Protein AF-A0A2R9SU31-F1 (afdb_monomer)

Secondary structure (DSSP, 8-state):
--HHHHHHHHHHHHHHHT------EEEEEE-SSHHHHHHHHHHHHTT-TTTEEEEEESSHHHHHHHHHHH--SEEEEES--SSS-HHHHHHHHHHH-TTPEEEEEESS--HHHHHHHHHTT--EEEESSPPHHHHHHHHHHHHHHHHHHHHHHTT-S-HHHHHHHHHHHHHHHHHT-HHHHHHHHHHHHHHHHHTT--HHHHHHHHHHHHHHHHHHHHTTSS---GGGSSPPPPPTTS---HHHHHHHHHHHHHHHHHHHHHHS---HHHHHHHHHHTTTTS---HHHHHHHTT--HHHHHHHHHHHHSS-HHHHHHHHHHHHHHHHTT----

Solvent-accessible surface area (backbone atoms only — not comparable to full-atom values): 18662 Å² total; per-residue (Å²): 134,54,74,68,56,54,52,51,50,49,52,50,47,51,60,52,61,71,57,53,84,68,71,64,47,36,31,37,30,30,28,62,51,66,68,59,31,52,51,49,34,51,47,55,22,66,60,42,68,84,32,38,46,57,47,77,27,55,24,34,60,55,39,56,57,46,44,76,76,70,59,43,49,33,36,43,28,36,42,89,34,67,102,31,26,31,60,61,39,39,42,54,36,50,76,74,36,84,80,48,45,36,30,40,36,32,81,63,95,50,64,68,58,55,54,52,40,49,76,34,62,38,76,45,81,46,59,54,84,76,46,68,67,58,50,36,52,50,52,53,51,53,52,49,52,50,49,53,49,51,57,55,54,68,68,65,66,58,61,70,57,54,52,51,50,46,54,53,42,46,50,22,48,72,69,65,37,62,68,57,35,52,53,48,54,49,50,54,50,52,54,44,60,75,66,62,57,51,73,68,58,47,44,55,51,52,52,50,52,49,55,49,41,53,51,53,56,36,71,47,68,80,50,88,59,78,91,57,86,60,66,72,81,74,67,91,86,62,85,82,52,68,66,56,43,50,52,51,40,53,53,51,50,43,51,52,53,52,54,52,42,76,76,59,63,72,55,71,58,59,48,45,50,55,50,48,68,76,40,57,92,51,93,77,53,66,54,58,55,14,54,76,70,50,38,57,42,72,56,44,49,52,52,37,24,74,76,64,79,40,48,65,70,56,54,52,52,53,53,46,54,52,54,57,58,56,59,69,72,62,78,87,134

pLDDT: mean 76.93, std 16.97, range [33.91, 97.69]

Radius of gyration: 31.91 Å; Cα contacts (8 Å, |Δi|>4): 330; chains: 1; bounding box: 74×33×102 Å

Nearest PDB structures (foldseek):
  6swl-assembly2_B  TM=9.255E-01  e=9.075E-10  Geobacillus stearothermophilus
  6ifh-assembly1_A  TM=9.469E-01  e=2.975E-09  Paenisporosarcina sp. TG-14
  2pl1-assembly1_A  TM=9.412E-01  e=3.731E-08  Escherichia coli
  4dad-assembly1_A-2  TM=8.206E-01  e=1.036E-05  Burkholderia pseudomallei
  8tef-assembly2_C  TM=5.452E-01  e=2.393E-07  Flavobacterium johnsoniae UW101

Structure (mmCIF, N/CA/C/O backbone):
data_AF-A0A2R9SU31-F1
#
_entry.id   AF-A0A2R9SU31-F1
#
loop_
_atom_site.group_PDB
_atom_site.id
_atom_site.type_symbol
_atom_site.label_atom_id
_atom_site.label_alt_id
_atom_site.label_comp_id
_atom_site.label_asym_id
_atom_site.label_entity_id
_atom_site.label_seq_id
_atom_site.pdbx_PDB_ins_code
_atom_site.Cartn_x
_atom_site.Cartn_y
_atom_site.Cartn_z
_atom_site.occupancy
_atom_site.B_iso_or_equiv
_atom_site.auth_seq_id
_atom_site.auth_comp_id
_atom_site.auth_asym_id
_atom_site.auth_atom_id
_atom_site.pdbx_PDB_model_num
ATOM 1 N N . MET A 1 1 ? 23.692 12.202 32.295 1.00 50.94 1 MET A N 1
ATOM 2 C CA . MET A 1 1 ? 23.943 12.485 30.867 1.00 50.94 1 MET A CA 1
ATOM 3 C C . MET A 1 1 ? 23.651 13.948 30.641 1.00 50.94 1 MET A C 1
ATOM 5 O O . MET A 1 1 ? 22.642 14.426 31.148 1.00 50.94 1 MET A O 1
ATOM 9 N N . ASN A 1 2 ? 24.571 14.670 30.012 1.00 58.59 2 ASN A N 1
ATOM 10 C CA . ASN A 1 2 ? 24.450 16.119 29.863 1.00 58.59 2 ASN A CA 1
ATOM 11 C C . ASN A 1 2 ? 23.516 16.439 28.681 1.00 58.59 2 ASN A C 1
ATOM 13 O O . ASN A 1 2 ? 23.522 15.704 27.697 1.00 58.59 2 ASN A O 1
ATOM 17 N N . GLN A 1 3 ? 22.750 17.535 28.734 1.00 45.03 3 GLN A N 1
ATOM 18 C CA . GLN A 1 3 ? 21.796 17.926 27.672 1.00 45.03 3 GLN A CA 1
ATOM 19 C C . GLN A 1 3 ? 22.425 17.933 26.263 1.00 45.03 3 GLN A C 1
ATOM 21 O O . GLN A 1 3 ? 21.765 17.621 25.278 1.00 45.03 3 GLN A O 1
ATOM 26 N N . ALA A 1 4 ? 23.723 18.233 26.157 1.00 49.22 4 ALA A N 1
ATOM 27 C CA . ALA A 1 4 ? 24.466 18.187 24.899 1.00 49.22 4 ALA A CA 1
ATOM 28 C C . ALA A 1 4 ? 24.652 16.761 24.333 1.00 49.22 4 ALA A C 1
ATOM 30 O O . ALA A 1 4 ? 24.608 16.578 23.118 1.00 49.22 4 ALA A O 1
ATOM 31 N N . GLU A 1 5 ? 24.822 15.746 25.186 1.00 48.06 5 GLU A N 1
ATOM 32 C CA . GLU A 1 5 ? 24.911 14.336 24.770 1.00 48.06 5 GLU A CA 1
ATOM 33 C C . GLU A 1 5 ? 23.545 13.807 24.330 1.00 48.06 5 GLU A C 1
ATOM 35 O O . GLU A 1 5 ? 23.460 13.066 23.356 1.00 48.06 5 GLU A O 1
ATOM 40 N N . GLU A 1 6 ? 22.474 14.248 24.994 1.00 49.03 6 GLU A N 1
ATOM 41 C CA . GLU A 1 6 ? 21.094 13.925 24.630 1.00 49.03 6 GLU A CA 1
ATOM 42 C C . GLU A 1 6 ? 20.713 14.541 23.275 1.00 49.03 6 GLU A C 1
ATOM 44 O O . GLU A 1 6 ? 20.150 13.859 22.422 1.00 49.03 6 GLU A O 1
ATOM 49 N N . TYR A 1 7 ? 21.112 15.790 23.008 1.00 49.34 7 TYR A N 1
ATOM 50 C CA . TYR A 1 7 ? 20.929 16.425 21.698 1.00 49.34 7 TYR A CA 1
ATOM 51 C C . TYR A 1 7 ? 21.754 15.759 20.592 1.00 49.34 7 TYR A C 1
ATOM 53 O O . TYR A 1 7 ? 21.254 15.587 19.480 1.00 49.34 7 TYR A O 1
ATOM 61 N N . LEU A 1 8 ? 22.994 15.348 20.877 1.00 44.50 8 LEU A N 1
ATOM 62 C CA . LEU A 1 8 ? 23.837 14.652 19.904 1.00 44.50 8 LEU A CA 1
ATOM 63 C C . LEU A 1 8 ? 23.314 13.236 19.624 1.00 44.50 8 LEU A C 1
ATOM 65 O O . LEU A 1 8 ? 23.294 12.811 18.470 1.00 44.50 8 LEU A O 1
ATOM 69 N N . ALA A 1 9 ? 22.826 12.533 20.650 1.00 43.41 9 ALA A N 1
ATOM 70 C CA . ALA A 1 9 ? 22.151 11.248 20.514 1.00 43.41 9 ALA A CA 1
ATOM 71 C C . ALA A 1 9 ? 20.856 11.395 19.711 1.00 43.41 9 ALA A C 1
ATOM 73 O O . ALA A 1 9 ? 20.648 10.629 18.779 1.00 43.41 9 ALA A O 1
ATOM 74 N N . LYS A 1 10 ? 20.048 12.429 19.972 1.00 41.34 10 LYS A N 1
ATOM 75 C CA . LYS A 1 10 ? 18.807 12.721 19.240 1.00 41.34 10 LYS A CA 1
ATOM 76 C C . LYS A 1 10 ? 19.068 13.124 17.787 1.00 41.34 10 LYS A C 1
ATOM 78 O O . LYS A 1 10 ? 18.355 12.668 16.906 1.00 41.34 10 LYS A O 1
ATOM 83 N N . ALA A 1 11 ? 20.122 13.888 17.499 1.00 41.22 11 ALA A N 1
ATOM 84 C CA . ALA A 1 11 ? 20.534 14.224 16.132 1.00 41.22 11 ALA A CA 1
ATOM 85 C C . ALA A 1 11 ? 21.100 13.012 15.368 1.00 41.22 11 ALA A C 1
ATOM 87 O O . ALA A 1 11 ? 20.882 12.871 14.164 1.00 41.22 11 ALA A O 1
ATOM 88 N N . LYS A 1 12 ? 21.800 12.107 16.063 1.00 39.19 12 LYS A N 1
ATOM 89 C CA . LYS A 1 12 ? 22.305 10.844 15.504 1.00 39.19 12 LYS A CA 1
ATOM 90 C C . LYS A 1 12 ? 21.180 9.825 15.304 1.00 39.19 12 LYS A C 1
ATOM 92 O O . LYS A 1 12 ? 21.184 9.123 14.304 1.00 39.19 12 LYS A O 1
ATOM 97 N N . LEU A 1 13 ? 20.187 9.808 16.193 1.00 39.28 13 LEU A N 1
ATOM 98 C CA . LEU A 1 13 ? 18.956 9.031 16.066 1.00 39.28 13 LEU A CA 1
ATOM 99 C C . LEU A 1 13 ? 18.105 9.568 14.911 1.00 39.28 13 LEU A C 1
ATOM 101 O O . LEU A 1 13 ? 17.675 8.790 14.082 1.00 39.28 13 LEU A O 1
ATOM 105 N N . LEU A 1 14 ? 17.952 10.889 14.769 1.00 38.44 14 LEU A N 1
ATOM 106 C CA . LEU A 1 14 ? 17.269 11.516 13.630 1.00 38.44 14 LEU A CA 1
ATOM 107 C C . LEU A 1 14 ? 18.005 11.287 12.299 1.00 38.44 14 LEU A C 1
ATOM 109 O O . LEU A 1 14 ? 17.352 11.142 11.271 1.00 38.44 14 LEU A O 1
ATOM 113 N N . SER A 1 15 ? 19.343 11.200 12.295 1.00 33.91 15 SER A N 1
ATOM 114 C CA . SER A 1 15 ? 20.116 10.842 11.091 1.00 33.91 15 SER A CA 1
ATOM 115 C C . SER A 1 15 ? 20.139 9.337 10.788 1.00 33.91 15 SER A C 1
ATOM 117 O O . SER A 1 15 ? 20.395 8.940 9.651 1.00 33.91 15 SER A O 1
ATOM 119 N N . LEU A 1 16 ? 19.856 8.495 11.787 1.00 36.16 16 LEU A N 1
ATOM 120 C CA . LEU A 1 16 ? 19.627 7.057 11.631 1.00 36.16 16 LEU A CA 1
ATOM 121 C C . LEU A 1 16 ? 18.178 6.757 11.217 1.00 36.16 16 LEU A C 1
ATOM 123 O O . LEU A 1 16 ? 17.969 5.878 10.396 1.00 36.16 16 LEU A O 1
ATOM 127 N N . LEU A 1 17 ? 17.200 7.528 11.698 1.00 38.09 17 LEU A N 1
ATOM 128 C CA . LEU A 1 17 ? 15.782 7.448 11.328 1.00 38.09 17 LEU A CA 1
ATOM 129 C C . LEU A 1 17 ? 15.499 8.081 9.955 1.00 38.09 17 LEU A C 1
ATOM 131 O O . LEU A 1 17 ? 14.564 7.673 9.276 1.00 38.09 17 LEU A O 1
ATOM 135 N N . SER A 1 18 ? 16.328 9.027 9.492 1.00 39.06 18 SER A N 1
ATOM 136 C CA . SER A 1 18 ? 16.301 9.494 8.096 1.00 39.06 18 SER A CA 1
ATOM 137 C C . SER A 1 18 ? 16.905 8.486 7.112 1.00 39.06 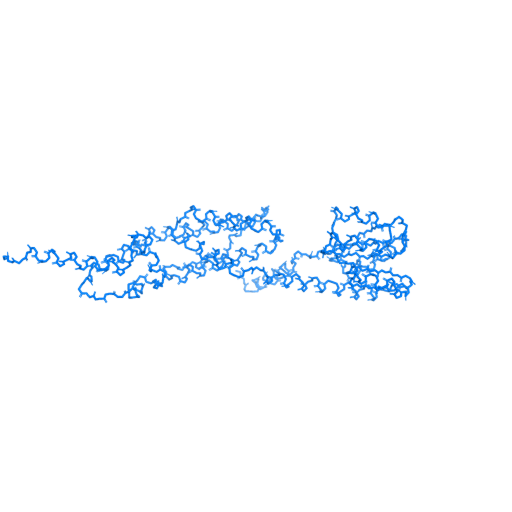18 SER A C 1
ATOM 139 O O . SER A 1 18 ? 16.699 8.606 5.904 1.00 39.06 18 SER A O 1
ATOM 141 N N . LYS A 1 19 ? 17.592 7.450 7.612 1.00 39.56 19 LYS A N 1
ATOM 142 C CA . LYS A 1 19 ? 17.832 6.209 6.871 1.00 39.56 19 LYS A CA 1
ATOM 143 C C . LYS A 1 19 ? 16.649 5.260 7.081 1.00 39.56 19 LYS A C 1
ATOM 145 O O . LYS A 1 19 ? 16.822 4.145 7.564 1.00 39.56 19 LYS A O 1
ATOM 150 N N . GLY A 1 20 ? 15.452 5.703 6.694 1.00 38.47 20 GLY A N 1
ATOM 151 C CA . GLY A 1 20 ? 14.392 4.763 6.336 1.00 38.47 20 GLY A CA 1
ATOM 152 C C . GLY A 1 20 ? 14.930 3.797 5.279 1.00 38.47 20 GLY A C 1
ATOM 153 O O . GLY A 1 20 ? 15.862 4.156 4.547 1.00 38.47 20 GLY A O 1
ATOM 154 N N . GLU A 1 21 ? 14.407 2.571 5.226 1.00 42.50 21 GLU A N 1
ATOM 155 C CA . GLU A 1 21 ? 14.709 1.640 4.136 1.00 42.50 21 GLU A CA 1
ATOM 156 C C . GLU A 1 21 ? 14.682 2.413 2.816 1.00 42.50 21 GLU A C 1
ATOM 158 O O . GLU A 1 21 ? 13.674 3.017 2.445 1.00 42.50 21 GLU A O 1
ATOM 163 N N . ARG A 1 22 ? 15.840 2.506 2.156 1.00 49.84 22 ARG A N 1
ATOM 164 C CA . ARG A 1 22 ? 15.925 3.201 0.877 1.00 49.84 22 ARG A CA 1
ATOM 165 C C . ARG A 1 22 ? 15.034 2.428 -0.077 1.00 49.84 22 ARG A C 1
ATOM 167 O O . ARG A 1 22 ? 15.369 1.293 -0.405 1.00 49.84 22 ARG A O 1
ATOM 174 N N . VAL A 1 23 ? 13.920 3.032 -0.493 1.00 58.53 23 VAL A N 1
ATOM 175 C CA . VAL A 1 23 ? 13.057 2.472 -1.536 1.00 58.53 23 VAL A CA 1
ATOM 176 C C . VAL A 1 23 ? 13.935 2.267 -2.762 1.00 58.53 23 VAL A C 1
ATOM 178 O O . VAL A 1 23 ? 14.382 3.231 -3.385 1.00 58.53 23 VAL A O 1
ATOM 181 N N . MET A 1 24 ? 14.270 1.009 -3.028 1.00 80.81 24 MET A N 1
ATOM 182 C CA . MET A 1 24 ? 15.102 0.625 -4.153 1.00 80.81 24 MET A CA 1
ATOM 183 C C . MET A 1 24 ? 14.175 0.331 -5.325 1.00 80.81 24 MET A C 1
ATOM 185 O O . MET A 1 24 ? 13.502 -0.693 -5.337 1.00 80.81 24 MET A O 1
ATOM 189 N N . TYR A 1 25 ? 14.143 1.235 -6.297 1.00 88.88 25 TYR A N 1
ATOM 190 C CA . TYR A 1 25 ? 13.433 1.046 -7.549 1.00 88.88 25 TYR A CA 1
ATOM 191 C C . TYR A 1 25 ? 14.175 0.038 -8.422 1.00 88.88 25 TYR A C 1
ATOM 193 O O . TYR A 1 25 ? 15.367 0.201 -8.704 1.00 88.88 25 TYR A O 1
ATOM 201 N N . ARG A 1 26 ? 13.451 -0.974 -8.891 1.00 92.31 26 ARG A N 1
ATOM 202 C CA . ARG A 1 26 ? 13.914 -1.937 -9.887 1.00 92.31 26 ARG A CA 1
ATOM 203 C C . ARG A 1 26 ? 13.463 -1.512 -11.268 1.00 92.31 26 ARG A C 1
ATOM 205 O O . ARG A 1 26 ? 12.272 -1.364 -11.538 1.00 92.31 26 ARG A O 1
ATOM 212 N N . ILE A 1 27 ? 14.428 -1.313 -12.150 1.00 96.06 27 ILE A N 1
ATOM 213 C CA . ILE A 1 27 ? 14.196 -0.903 -13.525 1.00 96.06 27 ILE A CA 1
ATOM 214 C C . ILE A 1 27 ? 14.653 -2.044 -14.420 1.00 96.06 27 ILE A C 1
ATOM 216 O O . ILE A 1 27 ? 15.760 -2.547 -14.252 1.00 96.06 27 ILE A O 1
ATOM 220 N N . LEU A 1 28 ? 13.836 -2.424 -15.396 1.00 97.56 28 LEU A N 1
ATOM 221 C CA . LEU A 1 28 ? 14.249 -3.350 -16.444 1.00 97.56 28 LEU A CA 1
ATOM 222 C C . LEU A 1 28 ? 14.468 -2.589 -17.751 1.00 97.56 28 LEU A C 1
ATOM 224 O O . LEU A 1 28 ? 13.565 -1.913 -18.246 1.00 97.56 28 LEU A O 1
ATOM 228 N N . VAL A 1 29 ? 15.670 -2.703 -18.309 1.00 97.69 29 VAL A N 1
ATOM 229 C CA . VAL A 1 29 ? 16.030 -2.118 -19.604 1.00 97.69 29 VAL A CA 1
ATOM 230 C C . VAL A 1 29 ? 16.008 -3.198 -20.679 1.00 97.69 29 VAL A C 1
ATOM 232 O O . VAL A 1 29 ? 16.763 -4.166 -20.596 1.00 97.69 29 VAL A O 1
ATOM 235 N N . VAL A 1 30 ? 15.168 -3.019 -21.693 1.00 97.50 30 VAL A N 1
ATOM 236 C CA . VAL A 1 30 ? 14.949 -3.979 -22.778 1.00 97.50 30 VAL A CA 1
ATOM 237 C C . VAL A 1 30 ? 15.356 -3.345 -24.103 1.00 97.50 30 VAL A C 1
ATOM 239 O O . VAL A 1 30 ? 14.722 -2.401 -24.565 1.00 97.50 30 VAL A O 1
ATOM 242 N N . ASP A 1 31 ? 16.442 -3.823 -24.694 1.00 95.69 31 ASP A N 1
ATOM 243 C CA . ASP A 1 31 ? 16.948 -3.338 -25.985 1.00 95.69 31 ASP A CA 1
ATOM 244 C C . ASP A 1 31 ? 17.816 -4.452 -26.587 1.00 95.69 31 ASP A C 1
ATOM 246 O O . ASP A 1 31 ? 18.580 -5.090 -25.862 1.00 95.69 31 ASP A O 1
ATOM 250 N N . ASP A 1 32 ? 17.694 -4.747 -27.876 1.00 95.69 32 ASP A N 1
ATOM 251 C CA . ASP A 1 32 ? 18.441 -5.836 -28.509 1.00 95.69 32 ASP A CA 1
ATOM 252 C C . ASP A 1 32 ? 19.896 -5.460 -28.811 1.00 95.69 32 ASP A C 1
ATOM 254 O O . ASP A 1 32 ? 20.752 -6.344 -28.906 1.00 95.69 32 ASP A O 1
ATOM 258 N N . GLU A 1 33 ? 20.223 -4.165 -28.843 1.00 94.62 33 GLU A N 1
ATOM 259 C CA . GLU A 1 33 ? 21.581 -3.668 -29.027 1.00 94.62 33 GLU A CA 1
ATOM 260 C C . GLU A 1 33 ? 22.343 -3.607 -27.684 1.00 94.62 33 GLU A C 1
ATOM 262 O O . GLU A 1 33 ? 22.078 -2.741 -26.839 1.00 94.62 33 GLU A O 1
ATOM 267 N N . PRO A 1 34 ? 23.382 -4.444 -27.462 1.00 94.12 34 PRO A N 1
ATOM 268 C CA . PRO A 1 34 ? 24.037 -4.555 -26.153 1.00 94.12 34 PRO A CA 1
ATOM 269 C C . PRO A 1 34 ? 24.651 -3.246 -25.643 1.00 94.12 34 PRO A C 1
ATOM 271 O O . PRO A 1 34 ? 24.624 -2.956 -24.444 1.00 94.12 34 PRO A O 1
ATOM 274 N N . MET A 1 35 ? 25.198 -2.435 -26.553 1.00 93.06 35 MET A N 1
ATOM 275 C CA . MET A 1 35 ? 25.817 -1.152 -26.213 1.00 93.06 35 MET A CA 1
ATOM 276 C C . MET A 1 35 ? 24.781 -0.118 -25.763 1.00 93.06 35 MET A C 1
ATOM 278 O O . MET A 1 35 ? 25.033 0.613 -24.802 1.00 93.06 35 MET A O 1
ATOM 282 N N . ILE A 1 36 ? 23.620 -0.067 -26.426 1.00 91.56 36 ILE A N 1
ATOM 283 C CA . ILE A 1 36 ? 22.527 0.843 -26.065 1.00 91.56 36 ILE A CA 1
ATOM 284 C C . ILE A 1 36 ? 21.915 0.394 -24.742 1.00 91.56 36 ILE A C 1
ATOM 286 O O . ILE A 1 36 ? 21.815 1.205 -23.821 1.00 91.56 36 ILE A O 1
ATOM 290 N N . ARG A 1 37 ? 21.616 -0.904 -24.609 1.00 95.12 37 ARG A N 1
ATOM 291 C CA . ARG A 1 37 ? 21.093 -1.521 -23.384 1.00 95.12 37 ARG A CA 1
ATOM 292 C C . ARG A 1 37 ? 21.952 -1.196 -22.162 1.00 95.12 37 ARG A C 1
ATOM 294 O O . ARG A 1 37 ? 21.455 -0.666 -21.169 1.00 95.12 37 ARG A O 1
ATOM 301 N N . MET A 1 38 ? 23.261 -1.444 -22.249 1.00 94.25 38 MET A N 1
ATOM 302 C CA . MET A 1 38 ? 24.200 -1.193 -21.150 1.00 94.25 38 MET A CA 1
ATOM 303 C C . MET A 1 38 ? 24.394 0.305 -20.877 1.00 94.25 38 MET A C 1
ATOM 305 O O . MET A 1 38 ? 24.462 0.733 -19.722 1.00 94.25 38 MET A O 1
ATOM 309 N N . GLY A 1 39 ? 24.474 1.121 -21.933 1.00 93.94 39 GLY A N 1
ATOM 310 C CA . GLY A 1 39 ? 24.599 2.572 -21.813 1.00 93.94 39 GLY A CA 1
ATOM 311 C C . GLY A 1 39 ? 23.394 3.191 -21.107 1.00 93.94 39 GLY A C 1
ATOM 312 O O . GLY A 1 39 ? 23.560 3.999 -20.193 1.00 93.94 39 GLY A O 1
ATOM 313 N N . LEU A 1 40 ? 22.189 2.766 -21.479 1.00 94.44 40 LEU A N 1
ATOM 314 C CA . LEU A 1 40 ? 20.943 3.228 -20.888 1.00 94.44 40 LEU A CA 1
ATOM 315 C C . LEU A 1 40 ? 20.785 2.758 -19.439 1.00 94.44 40 LEU A C 1
ATOM 317 O O . LEU A 1 40 ? 20.498 3.588 -18.580 1.00 94.44 40 LEU A O 1
ATOM 321 N N . ALA A 1 41 ? 21.055 1.483 -19.143 1.00 95.19 41 ALA A N 1
ATOM 322 C CA . ALA A 1 41 ? 21.056 0.976 -17.769 1.00 95.19 41 ALA A CA 1
ATOM 323 C C . ALA A 1 41 ? 22.005 1.788 -16.874 1.00 95.19 41 ALA A C 1
ATOM 325 O O . ALA A 1 41 ? 21.634 2.213 -15.781 1.00 95.19 41 ALA A O 1
ATOM 326 N N . LYS A 1 42 ? 23.203 2.114 -17.375 1.00 93.81 42 LYS A N 1
ATOM 327 C CA . LYS A 1 42 ? 24.154 2.975 -16.662 1.00 93.81 42 LYS A CA 1
ATOM 328 C C . LYS A 1 42 ? 23.618 4.391 -16.445 1.00 93.81 42 LYS A C 1
ATOM 330 O O . LYS A 1 42 ? 23.792 4.928 -15.354 1.00 93.81 42 LYS A O 1
ATOM 335 N N . LEU A 1 43 ? 22.994 5.007 -17.451 1.00 92.75 43 LEU A N 1
ATOM 336 C CA . LEU A 1 43 ? 22.408 6.349 -17.326 1.00 92.75 43 LEU A CA 1
ATOM 337 C C . LEU A 1 43 ? 21.248 6.379 -16.325 1.00 92.75 43 LEU A C 1
ATOM 339 O O . LEU A 1 43 ? 21.153 7.320 -15.543 1.00 92.75 43 LEU A O 1
ATOM 343 N N . ILE A 1 44 ? 20.402 5.349 -16.328 1.00 94.81 44 ILE A N 1
ATOM 344 C CA . ILE A 1 44 ? 19.279 5.206 -15.398 1.00 94.81 44 ILE A CA 1
ATOM 345 C C . ILE A 1 44 ? 19.796 5.058 -13.966 1.00 94.81 44 ILE A C 1
ATOM 347 O O . ILE A 1 44 ? 19.412 5.840 -13.100 1.00 94.81 44 ILE A O 1
ATOM 351 N N . THR A 1 45 ? 20.736 4.141 -13.722 1.00 92.00 45 THR A N 1
ATOM 352 C CA . THR A 1 45 ? 21.350 3.963 -12.395 1.00 92.00 45 THR A CA 1
ATOM 353 C C . THR A 1 45 ? 22.058 5.229 -11.914 1.00 92.00 45 THR A C 1
ATOM 355 O O . THR A 1 45 ? 22.048 5.533 -10.727 1.00 92.00 45 THR A O 1
ATOM 358 N N . GLN A 1 46 ? 22.641 6.021 -12.818 1.00 91.06 46 GLN A N 1
ATOM 359 C CA . GLN A 1 46 ? 23.272 7.300 -12.476 1.00 91.06 46 GLN A CA 1
ATOM 360 C C . GLN A 1 46 ? 22.294 8.410 -12.068 1.00 91.06 46 GLN A C 1
ATOM 362 O O . GLN A 1 46 ? 22.760 9.425 -11.541 1.00 91.06 46 GLN A O 1
ATOM 367 N N . ALA A 1 47 ? 20.986 8.253 -12.300 1.00 88.06 47 ALA A N 1
ATOM 368 C CA . ALA A 1 47 ? 19.989 9.220 -11.848 1.00 88.06 47 ALA A CA 1
ATOM 369 C C . ALA A 1 47 ? 19.918 9.270 -10.315 1.00 88.06 47 ALA A C 1
ATOM 371 O O . ALA A 1 47 ? 19.934 10.362 -9.750 1.00 88.06 47 ALA A O 1
ATOM 372 N N . ASP A 1 48 ? 19.940 8.105 -9.663 1.00 87.31 48 ASP A N 1
ATOM 373 C CA . ASP A 1 48 ? 20.109 7.959 -8.216 1.00 87.31 48 ASP A CA 1
ATOM 374 C C . ASP A 1 48 ? 20.708 6.575 -7.880 1.00 87.31 48 ASP A C 1
ATOM 376 O O . ASP A 1 48 ? 19.973 5.615 -7.631 1.00 87.31 48 ASP A O 1
ATOM 380 N N . PRO A 1 49 ? 22.048 6.445 -7.829 1.00 84.25 49 PRO A N 1
ATOM 381 C CA . PRO A 1 49 ? 22.713 5.158 -7.595 1.00 84.25 49 PRO A CA 1
ATOM 382 C C . PRO A 1 49 ? 22.386 4.518 -6.246 1.00 84.25 49 PRO A C 1
ATOM 384 O O . PRO A 1 49 ? 22.713 3.358 -6.013 1.00 84.25 49 PRO A O 1
ATOM 387 N N . SER A 1 50 ? 21.821 5.293 -5.319 1.00 79.75 50 SER A N 1
ATOM 388 C CA . SER A 1 50 ? 21.495 4.826 -3.980 1.00 79.75 50 SER A CA 1
ATOM 389 C C . SER A 1 50 ? 20.102 4.211 -3.881 1.00 79.75 50 SER A C 1
ATOM 391 O O . SER A 1 50 ? 19.828 3.512 -2.904 1.00 79.75 50 SER A O 1
ATOM 393 N N . MET A 1 51 ? 19.256 4.464 -4.883 1.00 82.81 51 MET A N 1
ATOM 394 C CA . MET A 1 51 ? 17.849 4.071 -4.920 1.00 82.81 51 MET A CA 1
ATOM 395 C C . MET A 1 51 ? 17.465 3.309 -6.191 1.00 82.81 51 MET A C 1
ATOM 397 O O . MET A 1 51 ? 16.338 2.851 -6.281 1.00 82.81 51 MET A O 1
ATOM 401 N N . ILE A 1 52 ? 18.350 3.171 -7.180 1.00 87.94 52 ILE A N 1
ATOM 402 C CA . ILE A 1 52 ? 18.026 2.563 -8.476 1.00 87.94 52 ILE A CA 1
ATOM 403 C C . ILE A 1 52 ? 18.887 1.326 -8.718 1.00 87.94 52 ILE A C 1
ATOM 405 O O . ILE A 1 52 ? 20.116 1.402 -8.714 1.00 87.94 52 ILE A O 1
ATOM 409 N N . GLN A 1 53 ? 18.228 0.207 -9.014 1.00 90.62 53 GLN A N 1
ATOM 410 C CA . GLN A 1 53 ? 18.840 -0.987 -9.585 1.00 90.62 53 GLN A CA 1
ATOM 411 C C . GLN A 1 53 ? 18.283 -1.204 -10.996 1.00 90.62 53 GLN A C 1
ATOM 413 O O . GLN A 1 53 ? 17.079 -1.381 -11.164 1.00 90.62 53 GLN A O 1
ATOM 418 N N . ALA A 1 54 ? 19.159 -1.203 -12.003 1.00 94.56 54 ALA A N 1
ATOM 419 C CA . ALA A 1 54 ? 18.789 -1.478 -13.388 1.00 94.56 54 ALA A CA 1
ATOM 420 C C . ALA A 1 54 ? 19.259 -2.876 -13.811 1.00 94.56 54 ALA A C 1
ATOM 422 O O . ALA A 1 54 ? 20.463 -3.118 -13.919 1.00 94.56 54 ALA A O 1
ATOM 423 N N . ASP A 1 55 ? 18.302 -3.757 -14.080 1.00 95.00 55 ASP A N 1
ATOM 424 C CA . ASP A 1 55 ? 18.513 -5.050 -14.724 1.00 95.00 55 ASP A CA 1
ATOM 425 C C . ASP A 1 55 ? 18.272 -4.913 -16.241 1.00 95.00 55 ASP A C 1
ATOM 427 O O . ASP A 1 55 ? 17.726 -3.912 -16.719 1.00 95.00 55 ASP A O 1
ATOM 431 N N . THR A 1 56 ? 18.690 -5.904 -17.029 1.00 96.75 56 THR A N 1
ATOM 432 C CA . THR A 1 56 ? 18.638 -5.828 -18.498 1.00 96.75 56 THR A CA 1
ATOM 433 C C . THR A 1 56 ? 18.057 -7.087 -19.131 1.00 96.75 56 THR A C 1
ATOM 435 O O . THR A 1 56 ? 18.301 -8.174 -18.621 1.00 96.75 56 THR A O 1
ATOM 438 N N . ALA A 1 57 ? 17.383 -6.941 -20.271 1.00 96.81 57 ALA A N 1
ATOM 439 C CA . ALA A 1 57 ? 16.936 -8.033 -21.139 1.00 96.81 57 ALA A CA 1
ATOM 440 C C . ALA A 1 57 ? 17.156 -7.671 -22.618 1.00 96.81 57 ALA A C 1
ATOM 442 O O . ALA A 1 57 ? 17.152 -6.496 -22.985 1.00 96.81 57 ALA A O 1
ATOM 443 N N . GLU A 1 58 ? 17.353 -8.662 -23.482 1.00 96.69 58 GLU A N 1
ATOM 444 C CA . GLU A 1 58 ? 17.690 -8.447 -24.895 1.00 96.69 58 GLU A CA 1
ATOM 445 C C . GLU A 1 58 ? 16.467 -8.391 -25.820 1.00 96.69 58 GLU A C 1
ATOM 447 O O . GLU A 1 58 ? 16.588 -8.042 -26.988 1.00 96.69 58 GLU A O 1
ATOM 452 N N . ASN A 1 59 ? 15.294 -8.815 -25.350 1.00 96.69 59 ASN A N 1
ATOM 453 C CA . ASN A 1 59 ? 14.055 -8.848 -26.132 1.00 96.69 59 ASN A CA 1
ATOM 454 C C . ASN A 1 59 ? 12.832 -8.981 -25.211 1.00 96.69 59 ASN A C 1
ATOM 456 O O . ASN A 1 59 ? 12.967 -9.280 -24.022 1.00 96.69 59 ASN A O 1
ATOM 460 N N . GLY A 1 60 ? 11.627 -8.822 -25.766 1.00 95.44 60 GLY A N 1
ATOM 461 C CA . GLY A 1 60 ? 10.395 -8.883 -24.977 1.00 95.44 60 GLY A CA 1
ATOM 462 C C . GLY A 1 60 ? 10.114 -10.237 -24.306 1.00 95.44 60 GLY A C 1
ATOM 463 O O . GLY A 1 60 ? 9.520 -10.259 -23.233 1.00 95.44 60 GLY A O 1
ATOM 464 N N . ILE A 1 61 ? 10.578 -11.363 -24.866 1.00 96.19 61 ILE A N 1
ATOM 465 C CA . ILE A 1 61 ? 10.365 -12.688 -24.252 1.00 96.19 61 ILE A CA 1
ATOM 466 C C . ILE A 1 61 ? 11.192 -12.814 -22.972 1.00 96.19 61 ILE A C 1
ATOM 468 O O . ILE A 1 61 ? 10.650 -13.125 -21.915 1.00 96.19 61 ILE A O 1
ATOM 472 N N . GLU A 1 62 ? 12.485 -12.508 -23.054 1.00 96.62 62 GLU A N 1
ATOM 473 C CA . GLU A 1 62 ? 13.379 -12.511 -21.890 1.00 96.62 62 GLU A CA 1
ATOM 474 C C . GLU A 1 62 ? 12.923 -11.497 -20.833 1.00 96.62 62 GLU A C 1
ATOM 476 O O . GLU A 1 62 ? 12.976 -11.769 -19.633 1.00 96.62 62 GLU A O 1
ATOM 481 N N . ALA A 1 63 ? 12.404 -10.344 -21.269 1.00 96.56 63 ALA A N 1
ATOM 482 C CA . ALA A 1 63 ? 11.821 -9.373 -20.358 1.00 96.56 63 ALA A CA 1
ATOM 483 C C . ALA A 1 63 ? 10.646 -9.977 -19.574 1.00 96.56 63 ALA A C 1
ATOM 485 O O . ALA A 1 63 ? 10.616 -9.869 -18.349 1.00 96.56 63 ALA A O 1
ATOM 486 N N . LEU A 1 64 ? 9.710 -10.661 -20.245 1.00 93.94 64 LEU A N 1
ATOM 487 C CA . LEU A 1 64 ? 8.574 -11.327 -19.595 1.00 93.94 64 LEU A CA 1
ATOM 488 C C . LEU A 1 64 ? 8.997 -12.446 -18.639 1.00 93.94 64 LEU A C 1
ATOM 490 O O . LEU A 1 64 ? 8.370 -12.605 -17.590 1.00 93.94 64 LEU A O 1
ATOM 494 N N . GLU A 1 65 ? 10.045 -13.200 -18.967 1.00 92.94 65 GLU A N 1
ATOM 495 C CA . GLU A 1 65 ? 10.627 -14.205 -18.069 1.00 92.94 65 GLU A CA 1
ATOM 496 C C . GLU A 1 65 ? 11.216 -13.547 -16.812 1.00 92.94 65 GLU A C 1
ATOM 498 O O . GLU A 1 65 ? 10.912 -13.955 -15.687 1.00 92.94 65 GLU A O 1
ATOM 503 N N . SER A 1 66 ? 11.980 -12.463 -16.979 1.00 89.50 66 SER A N 1
ATOM 504 C CA . SER A 1 66 ? 12.538 -11.694 -15.862 1.00 89.50 66 SER A CA 1
ATOM 505 C C . SER A 1 66 ? 11.441 -11.089 -14.980 1.00 89.50 66 SER A C 1
ATOM 507 O O . SER A 1 66 ? 11.484 -11.224 -13.758 1.00 89.50 66 SER A O 1
ATOM 509 N N . ILE A 1 67 ? 10.382 -10.526 -15.574 1.00 89.62 67 ILE A N 1
ATOM 510 C CA . ILE A 1 67 ? 9.244 -9.937 -14.848 1.00 89.62 67 ILE A CA 1
ATOM 511 C C . ILE A 1 67 ? 8.570 -10.944 -13.905 1.00 89.62 67 ILE A C 1
ATOM 513 O O . ILE A 1 67 ? 8.051 -10.541 -12.861 1.00 89.62 67 ILE A O 1
ATOM 517 N N . GLN A 1 68 ? 8.558 -12.241 -14.231 1.00 83.06 68 GLN A N 1
ATOM 518 C CA . GLN A 1 68 ? 7.988 -13.273 -13.353 1.00 83.06 68 GLN A CA 1
ATOM 519 C C . GLN A 1 68 ? 8.812 -13.505 -12.081 1.00 83.06 68 GLN A C 1
ATOM 521 O O . GLN A 1 68 ? 8.252 -13.935 -11.075 1.00 83.06 68 GLN A O 1
ATOM 526 N N . THR A 1 69 ? 10.113 -13.212 -12.110 1.00 80.69 69 THR A N 1
ATOM 527 C CA . THR A 1 69 ? 11.034 -13.479 -10.996 1.00 80.69 69 THR A CA 1
ATOM 528 C C . THR A 1 69 ? 11.382 -12.223 -10.204 1.00 80.69 69 THR A C 1
ATOM 530 O O . THR A 1 69 ? 11.415 -12.265 -8.977 1.00 80.69 69 THR A O 1
ATOM 533 N N . THR A 1 70 ? 11.632 -11.102 -10.883 1.00 79.19 70 THR A N 1
ATOM 534 C CA . THR A 1 70 ? 12.201 -9.892 -10.271 1.00 79.19 70 THR A CA 1
ATOM 535 C C . THR A 1 70 ? 11.206 -8.756 -10.080 1.00 79.19 70 THR A C 1
ATOM 537 O O . THR A 1 70 ? 11.500 -7.891 -9.256 1.00 79.19 70 THR A O 1
ATOM 540 N N . ARG A 1 71 ? 10.070 -8.780 -10.803 1.00 85.12 71 ARG A N 1
ATOM 541 C CA . ARG A 1 71 ? 8.984 -7.776 -10.796 1.00 85.12 71 ARG A CA 1
ATOM 542 C C . ARG A 1 71 ? 9.503 -6.321 -10.766 1.00 85.12 71 ARG A C 1
ATOM 544 O O . ARG A 1 71 ? 9.582 -5.730 -9.692 1.00 85.12 71 ARG A O 1
ATOM 551 N N . PRO A 1 72 ? 9.860 -5.731 -11.921 1.00 92.38 72 PRO A N 1
ATOM 552 C CA . PRO A 1 72 ? 10.359 -4.356 -11.974 1.00 92.38 72 PRO A CA 1
ATOM 553 C C . PRO A 1 72 ? 9.254 -3.317 -11.721 1.00 92.38 72 PRO A C 1
ATOM 555 O O . PRO A 1 72 ? 8.108 -3.510 -12.117 1.00 92.38 72 PRO A O 1
ATOM 558 N N . ASP A 1 73 ? 9.618 -2.176 -11.135 1.00 91.31 73 ASP A N 1
ATOM 559 C CA . ASP A 1 73 ? 8.739 -1.013 -10.962 1.00 91.31 73 ASP A CA 1
ATOM 560 C C . ASP A 1 73 ? 8.528 -0.261 -12.283 1.00 91.31 73 ASP A C 1
ATOM 562 O O . ASP A 1 73 ? 7.424 0.203 -12.595 1.00 91.31 73 ASP A O 1
ATOM 566 N N . PHE A 1 74 ? 9.614 -0.129 -13.049 1.00 95.56 74 PHE A N 1
ATOM 567 C CA . PHE A 1 74 ? 9.655 0.588 -14.316 1.00 95.56 74 PHE A CA 1
ATOM 568 C C . PHE A 1 74 ? 10.318 -0.259 -15.397 1.00 95.56 74 PHE A C 1
ATOM 570 O O . PHE A 1 74 ? 11.292 -0.966 -15.139 1.00 95.56 74 PHE A O 1
ATOM 577 N N . ILE A 1 75 ? 9.837 -0.138 -16.630 1.00 97.31 75 ILE A N 1
ATOM 578 C CA . ILE A 1 75 ? 10.452 -0.775 -17.796 1.00 97.31 75 ILE A CA 1
ATOM 579 C C . ILE A 1 75 ? 10.783 0.289 -18.828 1.00 97.31 75 ILE A C 1
ATOM 581 O O . ILE A 1 75 ? 9.924 1.091 -19.175 1.00 97.31 75 ILE A O 1
ATOM 585 N N . PHE A 1 76 ? 12.012 0.270 -19.334 1.00 97.50 76 PHE A N 1
ATOM 586 C CA . PHE A 1 76 ? 12.428 1.051 -20.494 1.00 97.50 76 PHE A CA 1
ATOM 587 C C . PHE A 1 76 ? 12.668 0.081 -21.640 1.00 97.50 76 PHE A C 1
ATOM 589 O O . PHE A 1 76 ? 13.582 -0.732 -21.552 1.00 97.50 76 PHE A O 1
ATOM 596 N N . THR A 1 77 ? 11.858 0.148 -22.693 1.00 96.25 77 THR A N 1
ATOM 597 C CA . THR A 1 77 ? 11.941 -0.790 -23.821 1.00 96.25 77 THR A CA 1
ATOM 598 C C . THR A 1 77 ? 12.162 -0.067 -25.139 1.00 96.25 77 THR A C 1
ATOM 600 O O . THR A 1 77 ? 11.528 0.958 -25.393 1.00 96.25 77 THR A O 1
ATOM 603 N N . ASP A 1 78 ? 13.015 -0.615 -26.003 1.00 94.12 78 ASP A N 1
ATOM 604 C CA . ASP A 1 78 ? 12.990 -0.267 -27.423 1.00 94.12 78 ASP A CA 1
ATOM 605 C C . ASP A 1 78 ? 11.708 -0.799 -28.080 1.00 94.12 78 ASP A C 1
ATOM 607 O O . ASP A 1 78 ? 11.090 -1.745 -27.584 1.00 94.12 78 ASP A O 1
ATOM 611 N N . ILE A 1 79 ? 11.281 -0.179 -29.182 1.00 90.75 79 ILE A N 1
ATOM 612 C CA . ILE A 1 79 ? 10.139 -0.668 -29.961 1.00 90.75 79 ILE A CA 1
ATOM 613 C C . ILE A 1 79 ? 10.532 -1.855 -30.824 1.00 90.75 79 ILE A C 1
ATOM 615 O O . ILE A 1 79 ? 9.809 -2.841 -30.840 1.00 90.75 79 ILE A O 1
ATOM 619 N N . LYS A 1 80 ? 11.613 -1.759 -31.595 1.00 89.75 80 LYS A N 1
ATOM 620 C CA . LYS A 1 80 ? 11.919 -2.720 -32.652 1.00 89.75 80 LYS A CA 1
ATOM 621 C C . LYS A 1 80 ? 12.982 -3.687 -32.170 1.00 89.75 80 LYS A C 1
ATOM 623 O O . LYS A 1 80 ? 14.163 -3.426 -32.306 1.00 89.75 80 LYS A O 1
ATOM 628 N N . MET A 1 81 ? 12.530 -4.843 -31.702 1.00 93.19 81 MET A N 1
ATOM 629 C CA . MET A 1 81 ? 13.400 -5.920 -31.241 1.00 93.19 81 MET A CA 1
ATOM 630 C C . MET A 1 81 ? 12.975 -7.258 -31.864 1.00 93.19 81 MET A C 1
ATOM 632 O O . MET A 1 81 ? 11.798 -7.444 -32.195 1.00 93.19 81 MET A O 1
ATOM 636 N N . PRO A 1 82 ? 13.899 -8.218 -32.037 1.00 90.56 82 PRO A N 1
ATOM 637 C CA . PRO A 1 82 ? 13.580 -9.558 -32.509 1.00 90.56 82 PRO A CA 1
ATOM 638 C C . PRO A 1 82 ? 12.757 -10.348 -31.480 1.00 90.56 82 PRO A C 1
ATOM 640 O O . PRO A 1 82 ? 12.790 -10.081 -30.281 1.00 90.56 82 PRO A O 1
ATOM 643 N N . LYS A 1 83 ? 12.080 -11.403 -31.959 1.00 95.19 83 LYS A N 1
ATOM 644 C CA . LYS A 1 83 ? 11.203 -12.326 -31.205 1.00 95.19 83 LYS A CA 1
ATOM 645 C C . LYS A 1 83 ? 9.922 -11.685 -30.663 1.00 95.19 83 LYS A C 1
ATOM 647 O O . LYS A 1 83 ? 8.838 -12.162 -30.975 1.00 95.19 83 LYS A O 1
ATOM 652 N N . MET A 1 84 ? 10.052 -10.631 -29.868 1.00 95.19 84 MET A N 1
ATOM 653 C CA . MET A 1 84 ? 8.947 -9.838 -29.346 1.00 95.19 84 MET A CA 1
ATOM 654 C C . MET A 1 84 ? 9.379 -8.379 -29.290 1.00 95.19 84 MET A C 1
ATOM 656 O O . MET A 1 84 ? 10.388 -8.049 -28.661 1.00 95.19 84 MET A O 1
ATOM 660 N N . ASP A 1 85 ? 8.590 -7.540 -29.949 1.00 93.50 85 ASP A N 1
ATOM 661 C CA . ASP A 1 85 ? 8.815 -6.108 -30.042 1.00 93.50 85 ASP A CA 1
ATOM 662 C C . ASP A 1 85 ? 8.270 -5.378 -28.791 1.00 93.50 85 ASP A C 1
ATOM 664 O O . ASP A 1 85 ? 7.534 -5.946 -27.976 1.00 93.50 85 ASP A O 1
ATOM 668 N N . GLY A 1 86 ? 8.661 -4.118 -28.600 1.00 92.50 86 GLY A N 1
ATOM 669 C CA . GLY A 1 86 ? 8.270 -3.322 -27.434 1.00 92.50 86 GLY A CA 1
ATOM 670 C C . GLY A 1 86 ? 6.781 -2.973 -27.381 1.00 92.50 86 GLY A C 1
ATOM 671 O O . GLY A 1 86 ? 6.250 -2.738 -26.293 1.00 92.50 86 GLY A O 1
ATOM 672 N N . LEU A 1 87 ? 6.085 -2.950 -28.526 1.00 92.25 87 LEU A N 1
ATOM 673 C CA . LEU A 1 87 ? 4.638 -2.717 -28.572 1.00 92.25 87 LEU A CA 1
ATOM 674 C C . LEU A 1 87 ? 3.875 -3.930 -28.041 1.00 92.25 87 LEU A C 1
ATOM 676 O O . LEU A 1 87 ? 2.980 -3.773 -27.212 1.00 92.25 87 LEU A O 1
ATOM 680 N N . GLU A 1 88 ? 4.234 -5.124 -28.505 1.00 94.88 88 GLU A N 1
ATOM 681 C CA . GLU A 1 88 ? 3.653 -6.384 -28.053 1.00 94.88 88 GLU A CA 1
ATOM 682 C C . GLU A 1 88 ? 3.973 -6.621 -26.573 1.00 94.88 88 GLU A C 1
ATOM 684 O O . GLU A 1 88 ? 3.077 -6.955 -25.797 1.00 94.88 88 GLU A O 1
ATOM 689 N N . LEU A 1 89 ? 5.210 -6.335 -26.143 1.00 95.50 89 LEU A N 1
ATOM 690 C CA . LEU A 1 89 ? 5.576 -6.351 -24.726 1.00 95.50 89 LEU A CA 1
ATOM 691 C C . LEU A 1 89 ? 4.693 -5.398 -23.901 1.00 95.50 89 LEU A C 1
ATOM 693 O O . LEU A 1 89 ? 4.127 -5.812 -22.889 1.00 95.50 89 LEU A O 1
ATOM 697 N N . SER A 1 90 ? 4.528 -4.143 -24.339 1.00 94.56 90 SER A N 1
ATOM 698 C CA . SER A 1 90 ? 3.695 -3.147 -23.642 1.00 94.56 90 SER A CA 1
ATOM 699 C C . SER A 1 90 ? 2.238 -3.591 -23.545 1.00 94.56 90 SER A C 1
ATOM 701 O O . SER A 1 90 ? 1.617 -3.439 -22.496 1.00 94.56 90 SER A O 1
ATOM 703 N N . LYS A 1 91 ? 1.698 -4.191 -24.609 1.00 93.62 91 LYS A N 1
ATOM 704 C CA . LYS A 1 91 ? 0.336 -4.728 -24.619 1.00 93.62 91 LYS A CA 1
ATOM 705 C C . LYS A 1 91 ? 0.157 -5.842 -23.585 1.00 93.62 91 LYS A C 1
ATOM 707 O O . LYS A 1 91 ? -0.798 -5.814 -22.814 1.00 93.62 91 LYS A O 1
ATOM 712 N N . GLN A 1 92 ? 1.081 -6.800 -23.527 1.00 93.00 92 GLN A N 1
ATOM 713 C CA . GLN A 1 92 ? 0.999 -7.892 -22.551 1.00 93.00 92 GLN A CA 1
ATOM 714 C C . GLN A 1 92 ? 1.165 -7.404 -21.111 1.00 93.00 92 GLN A C 1
ATOM 716 O O . GLN A 1 92 ? 0.512 -7.926 -20.204 1.00 93.00 92 GLN A O 1
ATOM 721 N N . LEU A 1 93 ? 2.015 -6.397 -20.901 1.00 91.88 93 LEU A N 1
ATOM 722 C CA . LEU A 1 93 ? 2.164 -5.731 -19.611 1.00 91.88 93 LEU A CA 1
ATOM 723 C C . LEU A 1 93 ? 0.874 -5.028 -19.194 1.00 91.88 93 LEU A C 1
ATOM 725 O O . LEU A 1 93 ? 0.412 -5.231 -18.077 1.00 91.88 93 LEU A O 1
ATOM 729 N N . TYR A 1 94 ? 0.242 -4.296 -20.106 1.00 89.56 94 TYR A N 1
ATOM 730 C CA . TYR A 1 94 ? -1.028 -3.626 -19.852 1.00 89.56 94 TYR A CA 1
ATOM 731 C C . TYR A 1 94 ? -2.148 -4.599 -19.449 1.00 89.56 94 TYR A C 1
ATOM 733 O O . TYR A 1 94 ? -2.913 -4.320 -18.529 1.00 89.56 94 TYR A O 1
ATOM 741 N N . GLU A 1 95 ? -2.228 -5.763 -20.099 1.00 86.88 95 GLU A N 1
ATOM 742 C CA . GLU A 1 95 ? -3.271 -6.762 -19.832 1.00 86.88 95 GLU A CA 1
ATOM 743 C C . GLU A 1 95 ? -3.059 -7.548 -18.524 1.00 86.88 95 GLU A C 1
ATOM 745 O O . GLU A 1 95 ? -4.034 -8.001 -17.923 1.00 86.88 95 GLU A O 1
ATOM 750 N N . LYS A 1 96 ? -1.806 -7.751 -18.087 1.00 84.12 96 LYS A N 1
ATOM 751 C CA . LYS A 1 96 ? -1.472 -8.680 -16.984 1.00 84.12 96 LYS A CA 1
ATOM 752 C C . LYS A 1 96 ? -0.788 -8.041 -15.773 1.00 84.12 96 LYS A C 1
ATOM 754 O O . LYS A 1 96 ? -0.795 -8.648 -14.705 1.00 84.12 96 LYS A O 1
ATOM 759 N N . TYR A 1 97 ? -0.195 -6.860 -15.923 1.00 82.38 97 TYR A N 1
ATOM 760 C CA . TYR A 1 97 ? 0.720 -6.247 -14.955 1.00 82.38 97 TYR A CA 1
ATOM 761 C C . TYR A 1 97 ? 0.460 -4.740 -14.810 1.00 82.38 97 TYR A C 1
ATOM 763 O O . TYR A 1 97 ? 1.261 -3.904 -15.224 1.00 82.38 97 TYR A O 1
ATOM 771 N N . GLY A 1 98 ? -0.682 -4.387 -14.211 1.00 77.56 98 GLY A N 1
ATOM 772 C CA . GLY A 1 98 ? -1.134 -2.993 -14.081 1.00 77.56 98 GLY A CA 1
ATOM 773 C C . GLY A 1 98 ? -0.319 -2.108 -13.124 1.00 77.56 98 GLY A C 1
ATOM 774 O O . GLY A 1 98 ? -0.546 -0.902 -13.069 1.00 77.56 98 GLY A O 1
ATOM 775 N N . ASP A 1 99 ? 0.610 -2.684 -12.364 1.00 80.00 99 ASP A N 1
ATOM 776 C CA . ASP A 1 99 ? 1.501 -2.011 -11.412 1.00 80.00 99 ASP A CA 1
ATOM 777 C C . ASP A 1 99 ? 2.881 -1.651 -12.002 1.00 80.00 99 ASP A C 1
ATOM 779 O O . ASP A 1 99 ? 3.631 -0.857 -11.416 1.00 80.00 99 ASP A O 1
ATOM 783 N N . ILE A 1 100 ? 3.212 -2.198 -13.177 1.00 89.62 100 ILE A N 1
ATOM 784 C CA . ILE A 1 100 ? 4.472 -1.946 -13.879 1.00 89.62 100 ILE A CA 1
ATOM 785 C C . ILE A 1 100 ? 4.298 -0.760 -14.824 1.00 89.62 100 ILE A C 1
ATOM 787 O O . ILE A 1 100 ? 3.470 -0.769 -15.732 1.00 89.62 100 ILE A O 1
ATOM 791 N N . THR A 1 101 ? 5.115 0.274 -14.642 1.00 92.62 101 THR A N 1
ATOM 792 C CA . THR A 1 101 ? 5.057 1.466 -15.493 1.00 92.62 101 THR A CA 1
ATOM 793 C C . THR A 1 101 ? 6.038 1.354 -16.658 1.00 92.62 101 THR A C 1
ATOM 795 O O . THR A 1 101 ? 7.240 1.187 -16.459 1.00 92.62 101 THR A O 1
ATOM 798 N N . VAL A 1 102 ? 5.534 1.478 -17.887 1.00 95.50 102 VAL A N 1
ATOM 799 C CA . VAL A 1 102 ? 6.334 1.305 -19.108 1.00 95.50 102 VAL A CA 1
ATOM 800 C C . VAL A 1 102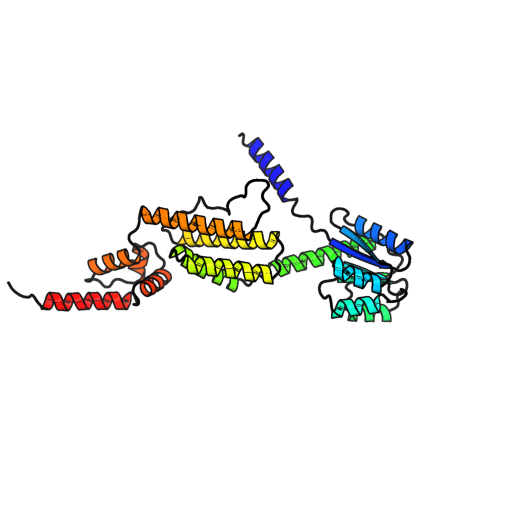 ? 6.707 2.651 -19.726 1.00 95.50 102 VAL A C 1
ATOM 802 O O . VAL A 1 102 ? 5.865 3.537 -19.880 1.00 95.50 102 VAL A O 1
ATOM 805 N N . VAL A 1 103 ? 7.970 2.773 -20.120 1.00 95.94 103 VAL A N 1
ATOM 806 C CA . VAL A 1 103 ? 8.529 3.837 -20.951 1.00 95.94 103 VAL A CA 1
ATOM 807 C C . VAL A 1 103 ? 9.050 3.219 -22.236 1.00 95.94 103 VAL A C 1
ATOM 809 O O . VAL A 1 103 ? 9.832 2.268 -22.219 1.00 95.94 103 VAL A O 1
ATOM 812 N N . VAL A 1 104 ? 8.642 3.788 -23.361 1.00 95.00 104 VAL A N 1
ATOM 813 C CA . VAL A 1 104 ? 9.092 3.343 -24.677 1.00 95.00 104 VAL A CA 1
ATOM 814 C C . VAL A 1 104 ? 10.164 4.286 -25.199 1.00 95.00 104 VAL A C 1
ATOM 816 O O . VAL A 1 104 ? 10.045 5.504 -25.080 1.00 95.00 104 VAL A O 1
ATOM 819 N N . ILE A 1 105 ? 11.205 3.721 -25.801 1.00 92.56 105 ILE A N 1
ATOM 820 C CA . ILE A 1 105 ? 12.283 4.441 -26.469 1.00 92.56 105 ILE A CA 1
ATOM 821 C C . ILE A 1 105 ? 12.249 4.074 -27.952 1.00 92.56 105 ILE A C 1
ATOM 823 O O . ILE A 1 105 ? 12.159 2.904 -28.304 1.00 92.56 105 ILE A O 1
ATOM 827 N N . SER A 1 106 ? 12.325 5.065 -28.837 1.00 85.25 106 SER A N 1
ATOM 828 C CA . SER A 1 106 ? 12.273 4.830 -30.281 1.00 85.25 106 SER A CA 1
ATOM 829 C C . SER A 1 106 ? 13.234 5.722 -31.050 1.00 85.25 106 SER A C 1
ATOM 831 O O . SER A 1 106 ? 13.350 6.916 -30.780 1.00 85.25 106 SER A O 1
ATOM 833 N N . GLY A 1 107 ? 13.899 5.156 -32.058 1.00 79.25 107 GLY A N 1
ATOM 834 C CA . GLY A 1 107 ? 14.686 5.919 -33.034 1.00 79.25 107 GLY A CA 1
ATOM 835 C C . GLY A 1 107 ? 13.857 6.641 -34.097 1.00 79.25 107 GLY A C 1
ATOM 836 O O . GLY A 1 107 ? 14.398 7.472 -34.819 1.00 79.25 107 GLY A O 1
ATOM 837 N N . TYR A 1 108 ? 12.556 6.352 -34.191 1.00 67.50 108 TYR A N 1
ATOM 838 C CA . TYR A 1 108 ? 11.646 6.973 -35.151 1.00 67.50 108 TYR A CA 1
ATOM 839 C C . TYR A 1 108 ? 10.560 7.769 -34.419 1.00 67.50 108 TYR A C 1
ATOM 841 O O . TYR A 1 108 ? 9.837 7.240 -33.574 1.00 67.50 108 TYR A O 1
ATOM 849 N N . GLY A 1 109 ? 10.408 9.047 -34.774 1.00 65.69 109 GLY A N 1
ATOM 850 C CA . GLY A 1 109 ? 9.309 9.912 -34.321 1.00 65.69 109 GLY A CA 1
ATOM 851 C C . GLY A 1 109 ? 7.982 9.608 -35.015 1.00 65.69 109 GLY A C 1
ATOM 852 O O . GLY A 1 109 ? 7.286 10.524 -35.440 1.00 65.69 109 GLY A O 1
ATOM 853 N N . ASP A 1 110 ? 7.675 8.328 -35.198 1.00 73.88 110 ASP A N 1
ATOM 854 C CA . ASP A 1 110 ? 6.486 7.880 -35.906 1.00 73.88 110 ASP A CA 1
ATOM 855 C C . ASP A 1 110 ? 5.264 7.952 -34.979 1.00 73.88 110 ASP A C 1
ATOM 857 O O . ASP A 1 110 ? 5.180 7.293 -33.937 1.00 73.88 110 ASP A O 1
ATOM 861 N N . PHE A 1 111 ? 4.327 8.811 -35.374 1.00 75.06 111 PHE A N 1
ATOM 862 C CA . PHE A 1 111 ? 3.116 9.126 -34.633 1.00 75.06 111 PHE A CA 1
ATOM 863 C C . PHE A 1 111 ? 2.226 7.896 -34.407 1.00 75.06 111 PHE A C 1
ATOM 865 O O . PHE A 1 111 ? 1.606 7.790 -33.349 1.00 75.06 111 PHE A O 1
ATOM 872 N N . GLU A 1 112 ? 2.195 6.937 -35.340 1.00 81.31 112 GLU A N 1
ATOM 873 C CA . GLU A 1 112 ? 1.356 5.741 -35.197 1.00 81.31 112 GLU A CA 1
ATOM 874 C C . GLU A 1 112 ? 1.836 4.838 -34.058 1.00 81.31 112 GLU A C 1
ATOM 876 O O . GLU A 1 112 ? 1.024 4.306 -33.294 1.00 81.31 112 GLU A O 1
ATOM 881 N N . TYR A 1 113 ? 3.155 4.681 -33.912 1.00 81.88 113 TYR A N 1
ATOM 882 C CA . TYR A 1 113 ? 3.731 3.920 -32.803 1.00 81.88 113 TYR A CA 1
ATOM 883 C C . TYR A 1 113 ? 3.460 4.615 -31.476 1.00 81.88 113 TYR A C 1
ATOM 885 O O . TYR A 1 113 ? 2.991 3.968 -30.543 1.00 81.88 113 TYR A O 1
ATOM 893 N N . ALA A 1 114 ? 3.684 5.930 -31.406 1.00 82.19 114 ALA A N 1
ATOM 894 C CA . ALA A 1 114 ? 3.400 6.700 -30.201 1.00 82.19 114 ALA A CA 1
ATOM 895 C C . ALA A 1 114 ? 1.925 6.563 -29.785 1.00 82.19 114 ALA A C 1
ATOM 897 O O . ALA A 1 114 ? 1.638 6.287 -28.623 1.00 82.19 114 ALA A O 1
ATOM 898 N N . GLN A 1 115 ? 0.989 6.661 -30.733 1.00 85.81 115 GLN A N 1
ATOM 899 C CA . GLN A 1 115 ? -0.439 6.501 -30.459 1.00 85.81 115 GLN A CA 1
ATOM 900 C C . GLN A 1 115 ? -0.780 5.096 -29.934 1.00 85.81 115 GLN A C 1
ATOM 902 O O . GLN A 1 115 ? -1.528 4.971 -28.961 1.00 85.81 115 GLN A O 1
ATOM 907 N N . LYS A 1 116 ? -0.210 4.038 -30.529 1.00 87.31 116 LYS A N 1
ATOM 908 C CA . LYS A 1 116 ? -0.395 2.655 -30.053 1.00 87.31 116 LYS A CA 1
ATOM 909 C C . LYS A 1 116 ? 0.183 2.450 -28.654 1.00 87.31 116 LYS A C 1
ATOM 911 O O . LYS A 1 116 ? -0.509 1.900 -27.802 1.00 87.31 116 LYS A O 1
ATOM 916 N N . CYS A 1 117 ? 1.391 2.947 -28.385 1.00 88.12 117 CYS A N 1
ATOM 917 C CA . CYS A 1 117 ? 2.002 2.906 -27.055 1.00 88.12 117 CYS A CA 1
ATOM 918 C C . CYS A 1 117 ? 1.071 3.517 -25.999 1.00 88.12 117 CYS A C 1
ATOM 920 O O . CYS A 1 117 ? 0.796 2.891 -24.976 1.00 88.12 117 CYS A O 1
ATOM 922 N N . MET A 1 118 ? 0.522 4.704 -26.274 1.00 87.00 118 MET A N 1
ATOM 923 C CA . MET A 1 118 ? -0.396 5.375 -25.348 1.00 87.00 118 MET A CA 1
ATOM 924 C C . MET A 1 118 ? -1.677 4.562 -25.113 1.00 87.00 118 MET A C 1
ATOM 926 O O . MET A 1 118 ? -2.176 4.518 -23.990 1.00 87.00 118 MET A O 1
ATOM 930 N N . SER A 1 119 ? -2.189 3.864 -26.136 1.00 88.94 119 SER A N 1
ATOM 931 C CA . SER A 1 119 ? -3.355 2.979 -25.983 1.00 88.94 119 SER A CA 1
ATOM 932 C C . SER A 1 119 ? -3.097 1.755 -25.091 1.00 88.94 119 SER A C 1
ATOM 934 O O . SER A 1 119 ? -4.045 1.204 -24.540 1.00 88.94 119 SER A O 1
ATOM 936 N N . TYR A 1 120 ? -1.830 1.373 -24.894 1.00 90.94 120 TYR A N 1
ATOM 937 C CA . TYR A 1 120 ? -1.399 0.303 -23.985 1.00 90.94 120 TYR A CA 1
ATOM 938 C C . TYR A 1 120 ? -0.866 0.840 -22.648 1.00 90.94 120 TYR A C 1
ATOM 940 O O . TYR A 1 120 ? -0.104 0.167 -21.963 1.00 90.94 120 TYR A O 1
ATOM 948 N N . GLY A 1 121 ? -1.223 2.071 -22.269 1.00 85.12 121 GLY A N 1
ATOM 949 C CA . GLY A 1 121 ? -0.866 2.623 -20.961 1.00 85.12 121 GLY A CA 1
ATOM 950 C C . GLY A 1 121 ? 0.622 2.938 -20.778 1.00 85.12 121 GLY A C 1
ATOM 951 O O . GLY A 1 121 ? 1.062 3.128 -19.644 1.00 85.12 121 GLY A O 1
ATOM 952 N N . VAL A 1 122 ? 1.400 3.026 -21.865 1.00 91.38 122 VAL A N 1
ATOM 953 C CA . VAL A 1 122 ? 2.779 3.530 -21.810 1.00 91.38 122 VAL A CA 1
ATOM 954 C C . VAL A 1 122 ? 2.760 4.952 -21.255 1.00 91.38 122 VAL A C 1
ATOM 956 O O . VAL A 1 122 ? 2.021 5.814 -21.729 1.00 91.38 122 VAL A O 1
ATOM 959 N N . LYS A 1 123 ? 3.577 5.194 -20.231 1.00 91.94 123 LYS A N 1
ATOM 960 C CA . LYS A 1 123 ? 3.577 6.448 -19.477 1.00 91.94 123 LYS A CA 1
ATOM 961 C C . LYS A 1 123 ? 4.370 7.545 -20.176 1.00 91.94 123 LYS A C 1
ATOM 963 O O . LYS A 1 123 ? 3.993 8.709 -20.085 1.00 91.94 123 LYS A O 1
ATOM 968 N N . GLU A 1 124 ? 5.461 7.174 -20.842 1.00 91.31 124 GLU A N 1
ATOM 969 C CA . GLU A 1 124 ? 6.333 8.101 -21.561 1.00 91.31 124 GLU A CA 1
ATOM 970 C C . GLU A 1 124 ? 6.872 7.494 -22.855 1.00 91.31 124 GLU A C 1
ATOM 972 O O . GLU A 1 124 ? 7.146 6.295 -22.937 1.00 91.31 124 GLU A O 1
ATOM 977 N N . TYR A 1 125 ? 7.065 8.357 -23.851 1.00 91.50 125 TYR A N 1
ATOM 978 C CA . TYR A 1 125 ? 7.657 8.017 -25.140 1.00 91.50 125 TYR A CA 1
ATOM 979 C C . TYR A 1 125 ? 8.890 8.893 -25.379 1.00 91.50 125 TYR A C 1
ATOM 981 O O . TYR A 1 125 ? 8.780 10.114 -25.503 1.00 91.50 125 TYR A O 1
ATOM 989 N N . LEU A 1 126 ? 10.070 8.278 -25.441 1.00 91.12 126 LEU A N 1
ATOM 990 C CA . LEU A 1 126 ? 11.355 8.955 -25.601 1.00 91.12 126 LEU A CA 1
ATOM 991 C C . LEU A 1 126 ? 11.931 8.721 -27.000 1.00 91.12 126 LEU A C 1
ATOM 993 O O . LEU A 1 126 ? 11.893 7.614 -27.534 1.00 91.12 126 LEU A O 1
ATOM 997 N N . LEU A 1 127 ? 12.532 9.762 -27.576 1.00 88.81 127 LEU A N 1
ATOM 998 C CA . LEU A 1 127 ? 13.217 9.681 -28.866 1.00 88.81 127 LEU A CA 1
ATOM 999 C C . LEU A 1 127 ? 14.715 9.403 -28.677 1.00 88.81 127 LEU A C 1
ATOM 1001 O O . LEU A 1 127 ? 15.370 10.061 -27.865 1.00 88.81 127 LEU A O 1
ATOM 1005 N N . LYS A 1 128 ? 15.278 8.463 -29.450 1.00 87.19 128 LYS A N 1
ATOM 1006 C CA . LYS A 1 128 ? 16.736 8.302 -29.587 1.00 87.19 128 LYS A CA 1
ATOM 1007 C C . LYS A 1 128 ? 17.288 9.470 -30.440 1.00 87.19 128 LYS A C 1
ATOM 1009 O O . LYS A 1 128 ? 16.628 9.877 -31.396 1.00 87.19 128 LYS A O 1
ATOM 1014 N N . PRO A 1 129 ? 18.490 10.005 -30.151 1.00 87.31 129 PRO A N 1
ATOM 1015 C CA . PRO A 1 129 ? 19.402 9.596 -29.085 1.00 87.31 129 PRO A CA 1
ATOM 1016 C C . PRO A 1 129 ? 18.924 10.070 -27.708 1.00 87.31 129 PRO A C 1
ATOM 1018 O O . PRO A 1 129 ? 18.629 11.247 -27.503 1.00 87.31 129 PRO A O 1
ATOM 1021 N N . VAL A 1 130 ? 18.903 9.152 -26.739 1.00 88.06 130 VAL A N 1
ATOM 1022 C CA . VAL A 1 130 ? 18.497 9.486 -25.372 1.00 88.06 130 VAL A CA 1
ATOM 1023 C C . VAL A 1 130 ? 19.679 10.118 -24.644 1.00 88.06 130 VAL A C 1
ATOM 1025 O O . VAL A 1 130 ? 20.752 9.526 -24.527 1.00 88.06 130 VAL A O 1
ATOM 1028 N N . THR A 1 131 ? 19.496 11.342 -24.158 1.00 90.12 131 THR A N 1
ATOM 1029 C CA . THR A 1 131 ? 20.529 12.069 -23.417 1.00 90.12 131 THR A CA 1
ATOM 1030 C C . THR A 1 131 ? 20.376 11.859 -21.913 1.00 90.12 131 THR A C 1
ATOM 1032 O O . THR A 1 131 ? 19.290 11.569 -21.408 1.00 90.12 131 THR A O 1
ATOM 1035 N N . LYS A 1 132 ? 21.465 12.069 -21.164 1.00 91.00 132 LYS A N 1
ATOM 1036 C CA . LYS A 1 132 ? 21.462 11.977 -19.696 1.00 91.00 132 LYS A CA 1
ATOM 1037 C C . LYS A 1 132 ? 20.364 12.834 -19.055 1.00 91.00 132 LYS A C 1
ATOM 1039 O O . LYS A 1 132 ? 19.688 12.373 -18.142 1.00 91.00 132 LYS A O 1
ATOM 1044 N N . SER A 1 133 ? 20.173 14.065 -19.530 1.00 89.75 133 SER A N 1
ATOM 1045 C CA . SER A 1 133 ? 19.160 14.975 -18.984 1.00 89.75 133 SER A CA 1
ATOM 1046 C C . SER A 1 133 ? 17.741 14.440 -19.173 1.00 89.75 133 SER A C 1
ATOM 1048 O O . SER A 1 133 ? 16.949 14.504 -18.237 1.00 89.75 133 SER A O 1
ATOM 1050 N N . VAL A 1 134 ? 17.439 13.865 -20.342 1.00 91.38 134 VAL A N 1
ATOM 1051 C CA . VAL A 1 134 ? 16.125 13.276 -20.642 1.00 91.38 134 VAL A CA 1
ATOM 1052 C C . VAL A 1 134 ? 15.858 12.055 -19.760 1.00 91.38 134 VAL A C 1
ATOM 1054 O O . VAL A 1 134 ? 14.787 11.974 -19.157 1.00 91.38 134 VAL A O 1
ATOM 1057 N N . VAL A 1 135 ? 16.835 11.150 -19.610 1.00 93.12 135 VAL A N 1
ATOM 1058 C CA . VAL A 1 135 ? 16.705 9.980 -18.718 1.00 93.12 135 VAL A CA 1
ATOM 1059 C C . VAL A 1 135 ? 16.465 10.421 -17.278 1.00 93.12 135 VAL A C 1
ATOM 1061 O O . VAL A 1 135 ? 15.500 9.988 -16.657 1.00 93.12 135 VAL A O 1
ATOM 1064 N N . HIS A 1 136 ? 17.307 11.313 -16.751 1.00 91.50 136 HIS A N 1
ATOM 1065 C CA . HIS A 1 136 ? 17.207 11.768 -15.363 1.00 91.50 136 HIS A CA 1
ATOM 1066 C C . HIS A 1 136 ? 15.873 12.475 -15.093 1.00 91.50 136 HIS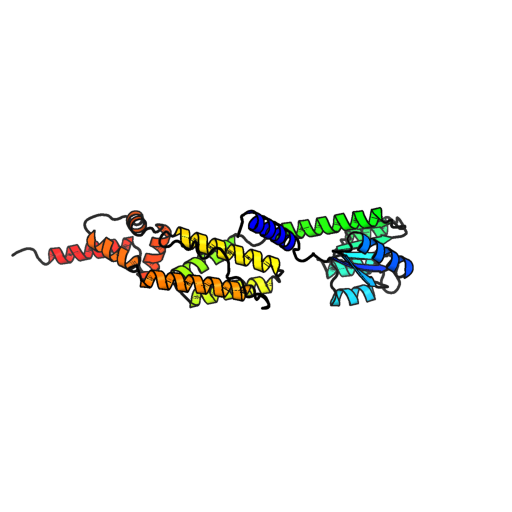 A C 1
ATOM 1068 O O . HIS A 1 136 ? 15.246 12.237 -14.064 1.00 91.50 136 HIS A O 1
ATOM 1074 N N . HIS A 1 137 ? 15.415 13.322 -16.021 1.00 90.31 137 HIS A N 1
ATOM 1075 C CA . HIS A 1 137 ? 14.120 13.986 -15.902 1.00 90.31 137 HIS A CA 1
ATOM 1076 C C . HIS A 1 137 ? 12.968 12.974 -15.872 1.00 90.31 137 HIS A C 1
ATOM 1078 O O . HIS A 1 137 ? 12.109 13.051 -14.993 1.00 90.31 137 HIS A O 1
ATOM 1084 N N . THR A 1 138 ? 12.990 12.003 -16.787 1.00 92.88 138 THR A N 1
ATOM 1085 C CA . THR A 1 138 ? 11.982 10.939 -16.859 1.00 92.88 138 THR A CA 1
ATOM 1086 C C . THR A 1 138 ? 11.964 10.128 -15.567 1.00 92.88 138 THR A C 1
ATOM 1088 O O . THR A 1 138 ? 10.908 9.972 -14.964 1.00 92.88 138 THR A O 1
ATOM 1091 N N . MET A 1 139 ? 13.128 9.696 -15.071 1.00 92.81 139 MET A N 1
ATOM 1092 C CA . MET A 1 139 ? 13.229 8.955 -13.811 1.00 92.81 139 MET A CA 1
ATOM 1093 C C . MET A 1 139 ? 12.690 9.748 -12.623 1.00 92.81 139 MET A C 1
ATOM 1095 O O . MET A 1 139 ? 11.894 9.221 -11.853 1.00 92.81 139 MET A O 1
ATOM 1099 N N . ASN A 1 140 ? 13.057 11.024 -12.490 1.00 88.00 140 ASN A N 1
ATOM 1100 C CA . ASN A 1 140 ? 12.555 11.865 -11.403 1.00 88.00 140 ASN A CA 1
ATOM 1101 C C . ASN A 1 140 ? 11.030 12.012 -11.449 1.00 88.00 140 ASN A C 1
ATOM 1103 O O . ASN A 1 140 ? 10.377 11.937 -10.409 1.00 88.00 140 ASN A O 1
ATOM 1107 N N . LYS A 1 141 ? 10.458 12.179 -12.648 1.00 88.94 141 LYS A N 1
ATOM 1108 C CA . LYS A 1 141 ? 9.006 12.228 -12.843 1.00 88.94 141 LYS A CA 1
ATOM 1109 C C . LYS A 1 141 ? 8.346 10.913 -12.426 1.00 88.94 141 LYS A C 1
ATOM 1111 O O . LYS A 1 141 ? 7.409 10.937 -11.637 1.00 88.94 141 LYS A O 1
ATOM 1116 N N . LEU A 1 142 ? 8.860 9.778 -12.898 1.00 90.94 142 LEU A N 1
ATOM 1117 C CA . LEU A 1 142 ? 8.328 8.452 -12.572 1.00 90.94 142 LEU A CA 1
ATOM 1118 C C . LEU A 1 142 ? 8.393 8.148 -11.071 1.00 90.94 142 LEU A C 1
ATOM 1120 O O . LEU A 1 142 ? 7.406 7.698 -10.492 1.00 90.94 142 LEU A O 1
ATOM 1124 N N . MET A 1 143 ? 9.527 8.435 -10.427 1.00 87.75 143 MET A N 1
ATOM 1125 C CA . MET A 1 143 ? 9.701 8.241 -8.986 1.00 87.75 143 MET A CA 1
ATOM 1126 C C . MET A 1 143 ? 8.782 9.162 -8.176 1.00 87.75 143 MET A C 1
ATOM 1128 O O . MET A 1 143 ? 8.183 8.720 -7.200 1.00 87.75 143 MET A O 1
ATOM 1132 N N . SER A 1 144 ? 8.625 10.425 -8.584 1.00 84.44 144 SER A N 1
ATOM 1133 C CA . SER A 1 144 ? 7.694 11.357 -7.937 1.00 84.44 144 SER A CA 1
ATOM 1134 C C . SER A 1 144 ? 6.240 10.907 -8.089 1.00 84.44 144 SER A C 1
ATOM 1136 O O . SER A 1 144 ? 5.487 10.943 -7.118 1.00 84.44 144 SER A O 1
ATOM 1138 N N . ASP A 1 145 ? 5.838 10.464 -9.283 1.00 83.50 145 ASP A N 1
ATOM 1139 C CA . ASP A 1 145 ? 4.493 9.948 -9.544 1.00 83.50 145 ASP A CA 1
ATOM 1140 C C . ASP A 1 145 ? 4.220 8.713 -8.675 1.00 83.50 145 ASP A C 1
ATOM 1142 O O . ASP A 1 145 ? 3.204 8.681 -7.976 1.00 83.50 145 ASP A O 1
ATOM 1146 N N . ARG A 1 146 ? 5.150 7.747 -8.641 1.00 81.69 146 ARG A N 1
ATOM 1147 C CA . ARG A 1 146 ? 5.037 6.521 -7.834 1.00 81.69 146 ARG A CA 1
ATOM 1148 C C . ARG A 1 146 ? 4.983 6.830 -6.342 1.00 81.69 146 ARG A C 1
ATOM 1150 O O . ARG A 1 146 ? 4.085 6.339 -5.664 1.00 81.69 146 ARG A O 1
ATOM 1157 N N . LYS A 1 147 ? 5.839 7.733 -5.855 1.00 75.06 147 LYS A N 1
ATOM 1158 C CA . LYS A 1 147 ? 5.799 8.217 -4.470 1.00 75.06 147 LYS A CA 1
ATOM 1159 C C . LYS A 1 147 ? 4.464 8.888 -4.145 1.00 75.06 147 LYS A C 1
ATOM 1161 O O . LYS A 1 147 ? 3.861 8.564 -3.132 1.00 75.06 147 LYS A O 1
ATOM 1166 N N . SER A 1 148 ? 3.949 9.751 -5.022 1.00 71.75 148 SER A N 1
ATOM 1167 C CA . SER A 1 148 ? 2.651 10.405 -4.809 1.00 71.75 148 SER A CA 1
ATOM 1168 C C . SER A 1 148 ? 1.480 9.416 -4.828 1.00 71.75 148 SER A C 1
ATOM 1170 O O . SER A 1 148 ? 0.504 9.599 -4.106 1.00 71.75 148 SER A O 1
ATOM 1172 N N . MET A 1 149 ? 1.558 8.355 -5.640 1.00 66.56 149 MET A N 1
ATOM 1173 C CA . MET A 1 149 ? 0.567 7.278 -5.677 1.00 66.56 149 MET A CA 1
ATOM 1174 C C . MET A 1 149 ? 0.631 6.426 -4.412 1.00 66.56 149 MET A C 1
ATOM 1176 O O . MET A 1 149 ? -0.418 6.119 -3.855 1.00 66.56 149 MET A O 1
ATOM 1180 N N . GLN A 1 150 ? 1.830 6.116 -3.919 1.00 62.62 150 GLN A N 1
ATOM 1181 C CA . GLN A 1 150 ? 2.034 5.437 -2.639 1.00 62.62 150 GLN A CA 1
ATOM 1182 C C . GLN A 1 150 ? 1.564 6.300 -1.460 1.00 62.62 150 GLN A C 1
ATOM 1184 O O . GLN A 1 150 ? 0.904 5.797 -0.559 1.00 62.62 150 GLN A O 1
ATOM 1189 N N . GLU A 1 151 ? 1.810 7.611 -1.481 1.00 57.66 151 GLU A N 1
ATOM 1190 C CA . GLU A 1 151 ? 1.299 8.562 -0.484 1.00 57.66 151 GLU A CA 1
ATOM 1191 C C . GLU A 1 151 ? -0.233 8.705 -0.553 1.00 57.66 151 GLU A C 1
ATOM 1193 O O . GLU A 1 151 ? -0.896 8.813 0.476 1.00 57.66 151 GLU A O 1
ATOM 1198 N N . LYS A 1 152 ? -0.833 8.642 -1.749 1.00 50.72 152 LYS A N 1
ATOM 1199 C CA . LYS A 1 152 ? -2.298 8.616 -1.916 1.00 50.72 152 LYS A CA 1
ATOM 1200 C C . LYS A 1 152 ? -2.913 7.275 -1.502 1.00 50.72 152 LYS A C 1
ATOM 1202 O O . LYS A 1 152 ? -4.009 7.265 -0.951 1.00 50.72 152 LYS A O 1
ATOM 1207 N N . GLN A 1 153 ? -2.224 6.154 -1.725 1.00 50.75 153 GLN A N 1
ATOM 1208 C CA . GLN A 1 153 ? -2.626 4.829 -1.236 1.00 50.75 153 GLN A CA 1
ATOM 1209 C C . GLN A 1 153 ? -2.456 4.697 0.285 1.00 50.75 153 GLN A C 1
ATOM 1211 O O . GLN A 1 153 ? -3.311 4.083 0.922 1.00 50.75 153 GLN A O 1
ATOM 1216 N N . ARG A 1 154 ? -1.452 5.359 0.887 1.00 48.06 154 ARG A N 1
ATOM 1217 C CA . ARG A 1 154 ? -1.320 5.542 2.349 1.00 48.06 154 ARG A CA 1
ATOM 1218 C C . ARG A 1 154 ? -2.585 6.146 2.980 1.00 48.06 154 ARG A C 1
ATOM 1220 O O . ARG A 1 154 ? -2.846 5.907 4.150 1.00 48.06 154 ARG A O 1
ATOM 1227 N N . MET A 1 155 ? -3.407 6.870 2.214 1.00 45.06 155 MET A N 1
ATOM 1228 C CA . MET A 1 155 ? -4.646 7.505 2.684 1.00 45.06 155 MET A CA 1
ATOM 1229 C C . MET A 1 155 ? -5.903 6.607 2.586 1.00 45.06 155 MET A C 1
ATOM 1231 O O . MET A 1 155 ? -6.994 7.063 2.919 1.00 45.06 155 MET A O 1
ATOM 1235 N N . TYR A 1 156 ? -5.786 5.341 2.153 1.00 49.22 156 TYR A N 1
ATOM 1236 C CA . TYR A 1 156 ? -6.922 4.428 1.913 1.00 49.22 156 TYR A CA 1
ATOM 1237 C C . TYR A 1 156 ? -6.978 3.207 2.853 1.00 49.22 156 TYR A C 1
ATOM 1239 O O . TYR A 1 156 ? -7.488 2.140 2.487 1.00 49.22 156 TYR A O 1
ATOM 1247 N N . PHE A 1 157 ? -6.516 3.342 4.099 1.00 63.16 157 PHE A N 1
ATOM 1248 C CA . PHE A 1 157 ? -7.069 2.486 5.148 1.00 63.16 157 PHE A CA 1
ATOM 1249 C C . PHE A 1 157 ? -8.500 2.975 5.430 1.00 63.16 157 PHE A C 1
ATOM 1251 O O . PHE A 1 157 ? -8.661 4.154 5.750 1.00 63.16 157 PHE A O 1
ATOM 1258 N N . PRO A 1 158 ? -9.558 2.150 5.275 1.00 66.94 158 PRO A N 1
ATOM 1259 C CA . PRO A 1 158 ? -10.916 2.618 5.519 1.00 66.94 158 PRO A CA 1
ATOM 1260 C C . PRO A 1 158 ? -11.022 3.065 6.977 1.00 66.94 158 PRO A C 1
ATOM 1262 O O . PRO A 1 158 ? -10.945 2.232 7.880 1.00 66.94 158 PRO A O 1
ATOM 1265 N N . LEU A 1 159 ? -11.176 4.37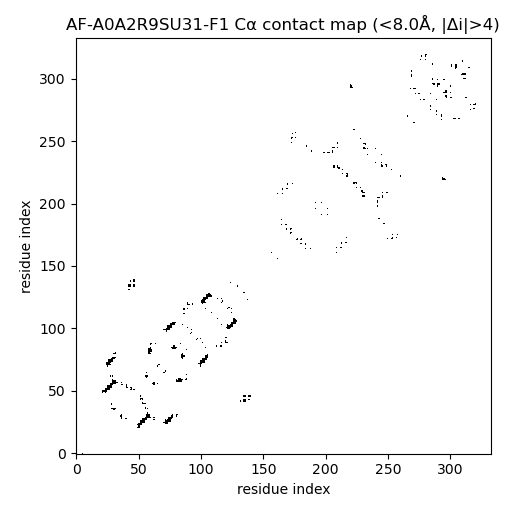2 7.209 1.00 66.50 159 LEU A N 1
ATOM 1266 C CA . LEU A 1 159 ? -11.193 4.930 8.564 1.00 66.50 159 LEU A CA 1
ATOM 1267 C C . LEU A 1 159 ? -12.278 4.260 9.417 1.00 66.50 159 LEU A C 1
ATOM 1269 O O . LEU A 1 159 ? -12.021 3.894 10.555 1.00 66.50 159 LEU A O 1
ATOM 1273 N N . SER A 1 160 ? -13.423 3.954 8.805 1.00 70.88 160 SER A N 1
ATOM 1274 C CA . SER A 1 160 ? -14.520 3.205 9.422 1.00 70.88 160 SER A CA 1
ATOM 1275 C C . SER A 1 160 ? -14.132 1.799 9.894 1.00 70.88 160 SER A C 1
ATOM 1277 O O . SER A 1 160 ? -14.641 1.322 10.903 1.00 70.88 160 SER A O 1
ATOM 1279 N N . LYS A 1 161 ? -13.224 1.114 9.189 1.00 79.44 161 LYS A N 1
ATOM 1280 C CA . LYS A 1 161 ? -12.721 -0.205 9.598 1.00 79.44 161 LYS A CA 1
ATOM 1281 C C . LYS A 1 161 ? -11.775 -0.065 10.792 1.00 79.44 161 LYS A C 1
ATOM 1283 O O . LYS A 1 161 ? -11.863 -0.867 11.715 1.00 79.44 161 LYS A O 1
ATOM 1288 N N . LEU A 1 162 ? -10.928 0.970 10.792 1.00 77.62 162 LEU A N 1
ATOM 1289 C CA . LEU A 1 162 ? -10.012 1.272 11.899 1.00 77.62 162 LEU A CA 1
ATOM 1290 C C . LEU A 1 162 ? -10.805 1.608 13.159 1.00 77.62 162 LEU A C 1
ATOM 1292 O O . LEU A 1 162 ? -10.545 1.046 14.215 1.00 77.62 162 LEU A O 1
ATOM 1296 N N . GLU A 1 163 ? -11.802 2.479 13.023 1.00 77.25 163 GLU A N 1
ATOM 1297 C CA . GLU A 1 163 ? -12.726 2.858 14.091 1.00 77.25 163 GLU A CA 1
ATOM 1298 C C . GLU A 1 163 ? -13.466 1.638 14.648 1.00 77.25 163 GLU A C 1
ATOM 1300 O O . GLU A 1 163 ? -13.509 1.460 15.861 1.00 77.25 163 GLU A O 1
ATOM 1305 N N . ASN A 1 164 ? -13.965 0.749 13.784 1.00 82.00 164 ASN A N 1
ATOM 1306 C CA . ASN A 1 164 ? -14.674 -0.457 14.210 1.00 82.00 164 ASN A CA 1
ATOM 1307 C C . ASN A 1 164 ? -13.775 -1.472 14.933 1.00 82.00 164 ASN A C 1
ATOM 1309 O O . ASN A 1 164 ? -14.197 -2.089 15.912 1.00 82.00 164 ASN A O 1
ATOM 1313 N N . TRP A 1 165 ? -12.545 -1.670 14.454 1.00 89.06 165 TRP A N 1
ATOM 1314 C CA . TRP A 1 165 ? -11.570 -2.511 15.143 1.00 89.06 165 TRP A CA 1
ATOM 1315 C C . TRP A 1 165 ? -11.204 -1.944 16.499 1.00 89.06 165 TRP A C 1
ATOM 1317 O O . TRP A 1 165 ? -11.183 -2.684 17.479 1.00 89.06 165 TRP A O 1
ATOM 1327 N N . LEU A 1 166 ? -10.945 -0.641 16.539 1.00 85.12 166 LEU A N 1
ATOM 1328 C CA . LEU A 1 166 ? -10.588 0.069 17.747 1.00 85.12 166 LEU A CA 1
ATOM 1329 C C . LEU A 1 166 ? -11.709 -0.030 18.789 1.00 85.12 166 LEU A C 1
ATOM 1331 O O . LEU A 1 166 ? -11.432 -0.442 19.905 1.00 85.12 166 LEU A O 1
ATOM 1335 N N . GLU A 1 167 ? -12.959 0.247 18.410 1.00 81.69 167 GLU A N 1
ATOM 1336 C CA . GLU A 1 167 ? -14.133 0.147 19.290 1.00 81.69 167 GLU A CA 1
ATOM 1337 C C . GLU A 1 167 ? -14.291 -1.261 19.886 1.00 81.69 167 GLU A C 1
ATOM 1339 O O . GLU A 1 167 ? -14.440 -1.423 21.095 1.00 81.69 167 GLU A O 1
ATOM 1344 N N . GLN A 1 168 ? -14.208 -2.308 19.059 1.00 84.81 168 GLN A N 1
ATOM 1345 C CA . GLN A 1 168 ? -14.371 -3.685 19.539 1.00 84.81 168 GLN A CA 1
ATOM 1346 C C . GLN A 1 168 ? -13.195 -4.157 20.395 1.00 84.81 168 GLN A C 1
ATOM 1348 O O . GLN A 1 168 ? -13.402 -4.827 21.406 1.00 84.81 168 GLN A O 1
ATOM 1353 N N . LEU A 1 169 ? -11.965 -3.824 19.996 1.00 89.12 169 LEU A N 1
ATOM 1354 C CA . LEU A 1 169 ? -10.768 -4.198 20.744 1.00 89.12 169 LEU A CA 1
ATOM 1355 C C . LEU A 1 169 ? -10.737 -3.483 22.097 1.00 89.12 169 LEU A C 1
ATOM 1357 O O . LEU A 1 169 ? -10.418 -4.095 23.111 1.00 89.12 169 LEU A O 1
ATOM 1361 N N . GLU A 1 170 ? -11.108 -2.208 22.121 1.00 86.19 170 GLU A N 1
ATOM 1362 C CA . GLU A 1 170 ? -11.168 -1.397 23.328 1.00 86.19 170 GLU A CA 1
ATOM 1363 C C . GLU A 1 170 ? -12.226 -1.906 24.315 1.00 86.19 170 GLU A C 1
ATOM 1365 O O . GLU A 1 170 ? -11.904 -2.094 25.492 1.00 86.19 170 GLU A O 1
ATOM 1370 N N . LEU A 1 171 ? -13.429 -2.252 23.843 1.00 81.31 171 LEU A N 1
ATOM 1371 C CA . LEU A 1 171 ? -14.454 -2.898 24.666 1.00 81.31 171 LEU A CA 1
ATOM 1372 C C . LEU A 1 171 ? -13.967 -4.240 25.219 1.00 81.31 171 LEU A C 1
ATOM 1374 O O . LEU A 1 171 ? -14.043 -4.472 26.426 1.00 81.31 171 LEU A O 1
ATOM 1378 N N . ALA A 1 172 ? -13.408 -5.105 24.372 1.00 84.12 172 ALA A N 1
ATOM 1379 C CA . ALA A 1 172 ? -12.937 -6.421 24.790 1.00 84.12 172 ALA A CA 1
ATOM 1380 C C . ALA A 1 172 ? -11.800 -6.330 25.828 1.00 84.12 172 ALA A C 1
ATOM 1382 O O . ALA A 1 172 ? -11.819 -7.034 26.844 1.00 84.12 172 ALA A O 1
ATOM 1383 N N . VAL A 1 173 ? -10.838 -5.421 25.620 1.00 86.19 173 VAL A N 1
ATOM 1384 C CA . VAL A 1 173 ? -9.753 -5.126 26.572 1.00 86.19 173 VAL A CA 1
ATOM 1385 C C . VAL A 1 173 ? -10.323 -4.589 27.879 1.00 86.19 173 VAL A C 1
ATOM 1387 O O . VAL A 1 173 ? -9.953 -5.063 28.957 1.00 86.19 173 VAL A O 1
ATOM 1390 N N . TRP A 1 174 ? -11.265 -3.650 27.806 1.00 82.31 174 TRP A N 1
ATOM 1391 C CA . TRP A 1 174 ? -11.890 -3.086 28.990 1.00 82.31 174 TRP A CA 1
ATOM 1392 C C . TRP A 1 174 ? -12.694 -4.124 29.780 1.00 82.31 174 TRP A C 1
ATOM 1394 O O . TRP A 1 174 ? -12.627 -4.137 31.009 1.00 82.31 174 TRP A O 1
ATOM 1404 N N . HIS A 1 175 ? -13.429 -5.024 29.132 1.00 79.12 175 HIS A N 1
ATOM 1405 C CA . HIS A 1 175 ? -14.181 -6.093 29.802 1.00 79.12 175 HIS A CA 1
ATOM 1406 C C . HIS A 1 175 ? -13.328 -7.318 30.142 1.00 79.12 175 HIS A C 1
ATOM 1408 O O . HIS A 1 175 ? -13.827 -8.259 30.754 1.00 79.12 175 HIS A O 1
ATOM 1414 N N . LEU A 1 176 ? -12.029 -7.296 29.820 1.00 82.06 176 LEU A N 1
ATOM 1415 C CA . LEU A 1 176 ? -11.102 -8.409 30.033 1.00 82.06 176 LEU A CA 1
ATOM 1416 C C . LEU A 1 176 ? -11.558 -9.710 29.340 1.00 82.06 176 LEU A C 1
ATOM 1418 O O . LEU A 1 176 ? -11.241 -10.811 29.808 1.00 82.06 176 LEU A O 1
ATOM 1422 N N . GLN A 1 177 ? -12.258 -9.586 28.210 1.00 81.75 177 GLN A N 1
ATOM 1423 C CA . GLN A 1 177 ? -12.788 -10.693 27.414 1.00 81.75 177 GLN A CA 1
ATOM 1424 C C . GLN A 1 177 ? -11.702 -11.265 26.498 1.00 81.75 177 GLN A C 1
ATOM 1426 O O . GLN A 1 177 ? -11.555 -10.873 25.345 1.00 81.75 177 GLN A O 1
ATOM 1431 N N . MET A 1 178 ? -10.915 -12.212 27.014 1.00 86.00 178 MET A N 1
ATOM 1432 C CA . MET A 1 178 ? -9.734 -12.724 26.299 1.00 86.00 178 MET A CA 1
ATOM 1433 C C . MET A 1 178 ? -10.069 -13.346 24.940 1.00 86.00 178 MET A C 1
ATOM 1435 O O . MET A 1 178 ? -9.305 -13.173 23.998 1.00 86.00 178 MET A O 1
ATOM 1439 N N . ASN A 1 179 ? -11.208 -14.033 24.825 1.00 87.06 179 ASN A N 1
ATOM 1440 C CA . ASN A 1 179 ? -11.625 -14.650 23.564 1.00 87.06 179 ASN A CA 1
ATOM 1441 C C . ASN A 1 179 ? -11.877 -13.594 22.478 1.00 87.06 179 ASN A C 1
ATOM 1443 O O . ASN A 1 179 ? -11.409 -13.757 21.355 1.00 87.06 179 ASN A O 1
ATOM 1447 N N . ASP A 1 180 ? -12.548 -12.497 22.834 1.00 85.31 180 ASP A N 1
ATOM 1448 C CA . ASP A 1 180 ? -12.882 -11.419 21.900 1.00 85.31 180 ASP A CA 1
ATOM 1449 C C . ASP A 1 180 ? -11.632 -10.632 21.490 1.00 85.31 180 ASP A C 1
ATOM 1451 O O . ASP A 1 180 ? -11.467 -10.293 20.319 1.00 85.31 180 ASP A O 1
ATOM 1455 N N . ILE A 1 181 ? -10.697 -10.424 22.426 1.00 90.44 181 ILE A N 1
ATOM 1456 C CA . ILE A 1 181 ? -9.388 -9.820 22.136 1.00 90.44 181 ILE A CA 1
ATOM 1457 C C . ILE A 1 181 ? -8.617 -10.679 21.131 1.00 90.44 181 ILE A C 1
ATOM 1459 O O . ILE A 1 181 ? -8.177 -10.170 20.105 1.00 90.44 181 ILE A O 1
ATOM 1463 N N . GLN A 1 182 ? -8.469 -11.981 21.395 1.00 92.75 182 GLN A N 1
ATOM 1464 C CA . GLN A 1 182 ? -7.708 -12.880 20.519 1.00 92.75 182 GLN A CA 1
ATOM 1465 C C . GLN A 1 182 ? -8.347 -12.993 19.131 1.00 92.75 182 GLN A C 1
ATOM 1467 O O . GLN A 1 182 ? -7.643 -12.914 18.126 1.00 92.75 182 GLN A O 1
ATOM 1472 N N . ALA A 1 183 ? -9.678 -13.097 19.063 1.00 91.06 183 ALA A N 1
ATOM 1473 C CA . ALA A 1 183 ? -10.403 -13.096 17.796 1.00 91.06 183 ALA A CA 1
ATOM 1474 C C . ALA A 1 183 ? -10.174 -11.796 17.009 1.00 91.06 183 ALA A C 1
ATOM 1476 O O . ALA A 1 183 ? -9.947 -11.835 15.800 1.00 91.06 183 ALA A O 1
ATOM 1477 N N . LYS A 1 184 ? -10.180 -10.641 17.689 1.00 93.56 184 LYS A N 1
ATOM 1478 C CA . LYS A 1 184 ? -9.955 -9.344 17.045 1.00 93.56 184 LYS A CA 1
ATOM 1479 C C . LYS A 1 184 ? -8.520 -9.169 16.555 1.00 93.56 184 LYS A C 1
ATOM 1481 O O . LYS A 1 184 ? -8.324 -8.688 15.444 1.00 93.56 184 LYS A O 1
ATOM 1486 N N . LEU A 1 185 ? -7.531 -9.574 17.351 1.00 93.25 185 LEU A N 1
ATOM 1487 C CA . LEU A 1 185 ? -6.119 -9.538 16.962 1.00 93.25 185 LEU A CA 1
ATOM 1488 C C . LEU A 1 185 ? -5.857 -10.423 15.737 1.00 93.25 185 LEU A C 1
ATOM 1490 O O . LEU A 1 185 ? -5.155 -9.996 14.824 1.00 93.25 185 LEU A O 1
ATOM 1494 N N . GLN A 1 186 ? -6.477 -11.607 15.682 1.00 91.88 186 GLN A N 1
ATOM 1495 C CA . GLN A 1 186 ? -6.387 -12.485 14.517 1.00 91.88 186 GLN A CA 1
ATOM 1496 C C . GLN A 1 186 ? -7.038 -11.862 13.272 1.00 91.88 186 GLN A C 1
ATOM 1498 O O . GLN A 1 186 ? -6.424 -11.881 12.212 1.00 91.88 186 GLN A O 1
ATOM 1503 N N . GLU A 1 187 ? -8.222 -11.243 13.389 1.00 90.81 187 GLU A N 1
ATOM 1504 C CA . GLU A 1 187 ? -8.865 -10.548 12.256 1.00 90.81 187 GLU A CA 1
ATOM 1505 C C . GLU A 1 187 ? -7.974 -9.430 11.687 1.00 90.81 187 GLU A C 1
ATOM 1507 O O . GLU A 1 187 ? -7.868 -9.277 10.468 1.00 90.81 187 GLU A O 1
ATOM 1512 N N . ILE A 1 188 ? -7.338 -8.641 12.561 1.00 89.38 188 ILE A N 1
ATOM 1513 C CA . ILE A 1 188 ? -6.419 -7.566 12.156 1.00 89.38 188 ILE A CA 1
ATOM 1514 C C . ILE A 1 188 ? -5.232 -8.151 11.385 1.00 89.38 188 ILE A C 1
ATOM 1516 O O . ILE A 1 188 ? -4.860 -7.624 10.333 1.00 89.38 188 ILE A O 1
ATOM 1520 N N . GLU A 1 189 ? -4.651 -9.236 11.895 1.00 89.25 189 GLU A N 1
ATOM 1521 C CA . GLU A 1 189 ? -3.512 -9.909 11.275 1.00 89.25 189 GLU A CA 1
ATOM 1522 C C . GLU A 1 189 ? -3.856 -10.510 9.911 1.00 89.25 189 GLU A C 1
ATOM 1524 O O . GLU A 1 189 ? -3.165 -10.226 8.930 1.00 89.25 189 GLU A O 1
ATOM 1529 N N . ASP A 1 190 ? -4.957 -11.254 9.817 1.00 84.62 190 ASP A N 1
ATOM 1530 C CA . ASP A 1 190 ? -5.420 -11.862 8.568 1.00 84.62 190 ASP A CA 1
ATOM 1531 C C . ASP A 1 190 ? -5.658 -10.792 7.494 1.00 84.62 190 ASP A C 1
ATOM 1533 O O . ASP A 1 190 ? -5.141 -10.891 6.380 1.00 84.62 190 ASP A O 1
ATOM 1537 N N . TYR A 1 191 ? -6.345 -9.702 7.848 1.00 83.31 191 TYR A N 1
ATOM 1538 C CA . TYR A 1 191 ? -6.631 -8.606 6.920 1.00 83.31 191 TYR A CA 1
ATOM 1539 C C . TYR A 1 191 ? -5.364 -7.920 6.392 1.00 83.31 191 TYR A C 1
ATOM 1541 O O . TYR A 1 191 ? -5.258 -7.577 5.210 1.00 83.31 191 TYR A O 1
ATOM 1549 N N . CYS A 1 192 ? -4.394 -7.680 7.269 1.00 81.88 192 CYS A N 1
ATOM 1550 C CA . CYS A 1 192 ? -3.142 -7.036 6.890 1.00 81.88 192 CYS A CA 1
ATOM 1551 C C . CYS A 1 192 ? -2.272 -7.960 6.019 1.00 81.88 192 CYS A C 1
ATOM 1553 O O . CYS A 1 192 ? -1.66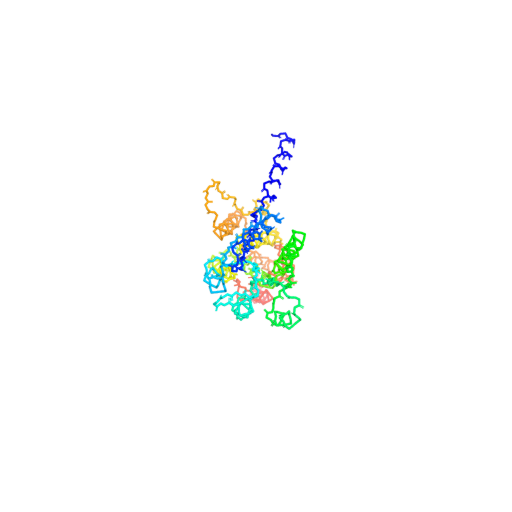4 -7.490 5.052 1.00 81.88 192 CYS A O 1
ATOM 1555 N N . ASN A 1 193 ? -2.273 -9.266 6.306 1.00 78.62 193 ASN A N 1
ATOM 1556 C CA . ASN A 1 193 ? -1.596 -10.282 5.500 1.00 78.62 193 ASN A CA 1
ATOM 1557 C C . ASN A 1 193 ? -2.222 -10.420 4.102 1.00 78.62 193 ASN A C 1
ATOM 1559 O O . ASN A 1 193 ? -1.498 -10.462 3.105 1.00 78.62 193 ASN A O 1
ATOM 1563 N N . GLU A 1 194 ? -3.555 -10.414 3.998 1.00 75.06 194 GLU A N 1
ATOM 1564 C CA . GLU A 1 194 ? -4.277 -10.442 2.717 1.00 75.06 194 GLU A CA 1
ATOM 1565 C C . GLU A 1 194 ? -3.935 -9.240 1.828 1.00 75.06 194 GLU A C 1
ATOM 1567 O O . GLU A 1 194 ? -3.775 -9.379 0.612 1.00 75.06 194 GLU A O 1
ATOM 1572 N N . ARG A 1 195 ? -3.777 -8.057 2.433 1.00 71.06 195 ARG A N 1
ATOM 1573 C CA . ARG A 1 195 ? -3.423 -6.821 1.721 1.00 71.06 195 ARG A CA 1
ATOM 1574 C C . ARG A 1 195 ? -1.941 -6.672 1.403 1.00 71.06 195 ARG A C 1
ATOM 1576 O O . ARG A 1 195 ? -1.599 -5.753 0.663 1.00 71.06 195 ARG A O 1
ATOM 1583 N N . ARG A 1 196 ? -1.083 -7.563 1.913 1.00 67.56 196 ARG A N 1
ATOM 1584 C CA . ARG A 1 196 ? 0.375 -7.538 1.704 1.00 67.56 196 ARG A CA 1
ATOM 1585 C C . ARG A 1 196 ? 0.988 -6.173 2.030 1.00 67.56 196 ARG A C 1
ATOM 1587 O O . ARG A 1 196 ? 1.758 -5.636 1.237 1.00 67.56 196 ARG A O 1
ATOM 1594 N N . LEU A 1 197 ? 0.608 -5.607 3.178 1.00 65.38 197 LEU A N 1
ATOM 1595 C CA . LEU A 1 197 ? 1.184 -4.345 3.646 1.00 65.38 197 LEU A CA 1
ATOM 1596 C C . LEU A 1 197 ? 2.706 -4.475 3.780 1.00 65.38 197 LEU A C 1
ATOM 1598 O O . LEU A 1 197 ? 3.212 -5.489 4.265 1.00 65.38 197 LEU A O 1
ATOM 1602 N N . GLU A 1 198 ? 3.435 -3.440 3.365 1.00 61.38 198 GLU A N 1
ATOM 1603 C CA . GLU A 1 198 ? 4.881 -3.374 3.580 1.00 61.38 198 GLU A CA 1
ATOM 1604 C C . GLU A 1 198 ? 5.188 -3.305 5.085 1.00 61.38 198 GLU A C 1
ATOM 1606 O O . GLU A 1 198 ? 4.394 -2.777 5.864 1.00 61.38 198 GLU A O 1
ATOM 1611 N N . ALA A 1 199 ? 6.357 -3.795 5.512 1.00 65.62 199 ALA A N 1
ATOM 1612 C CA . ALA A 1 199 ? 6.713 -3.888 6.933 1.00 65.62 199 ALA A CA 1
ATOM 1613 C C . ALA A 1 199 ? 6.588 -2.547 7.684 1.00 65.62 199 ALA A C 1
ATOM 1615 O O . ALA A 1 199 ? 6.088 -2.511 8.807 1.00 65.62 199 ALA A O 1
ATOM 1616 N N . ILE A 1 200 ? 6.977 -1.442 7.039 1.00 63.16 200 ILE A N 1
ATOM 1617 C CA . ILE A 1 200 ? 6.854 -0.087 7.595 1.00 63.16 200 ILE A CA 1
ATOM 1618 C C . ILE A 1 200 ? 5.384 0.327 7.720 1.00 63.16 200 ILE A C 1
ATOM 1620 O O . ILE A 1 200 ? 4.990 0.874 8.743 1.00 63.16 200 ILE A O 1
ATOM 1624 N N . GLN A 1 201 ? 4.560 0.050 6.706 1.00 66.38 201 GLN A N 1
ATOM 1625 C CA . GLN A 1 201 ? 3.133 0.396 6.718 1.00 66.38 201 GLN A CA 1
ATOM 1626 C C . GLN A 1 201 ? 2.380 -0.390 7.790 1.00 66.38 201 GLN A C 1
ATOM 1628 O O . GLN A 1 201 ? 1.515 0.153 8.474 1.00 66.38 201 GLN A O 1
ATOM 1633 N N . LEU A 1 202 ? 2.724 -1.669 7.939 1.00 76.25 202 LEU A N 1
ATOM 1634 C CA . LEU A 1 202 ? 2.203 -2.516 8.996 1.00 76.25 202 LEU A CA 1
ATOM 1635 C C . LEU A 1 202 ? 2.572 -1.953 10.372 1.00 76.25 202 LEU A C 1
ATOM 1637 O O . LEU A 1 202 ? 1.711 -1.845 11.239 1.00 76.25 202 LEU A O 1
ATOM 1641 N N . GLN A 1 203 ? 3.834 -1.562 10.556 1.00 75.75 203 GLN A N 1
ATOM 1642 C CA . GLN A 1 203 ? 4.298 -0.976 11.807 1.00 75.75 203 GLN A CA 1
ATOM 1643 C C . GLN A 1 203 ? 3.581 0.345 12.124 1.00 75.75 203 GLN A C 1
ATOM 1645 O O . GLN A 1 203 ? 3.025 0.471 13.209 1.00 75.75 203 GLN A O 1
ATOM 1650 N N . GLU A 1 204 ? 3.507 1.282 11.172 1.00 72.94 204 GLU A N 1
ATOM 1651 C CA . GLU A 1 204 ? 2.798 2.563 11.336 1.00 72.94 204 GLU A CA 1
ATOM 1652 C C . GLU A 1 204 ? 1.317 2.355 11.713 1.00 72.94 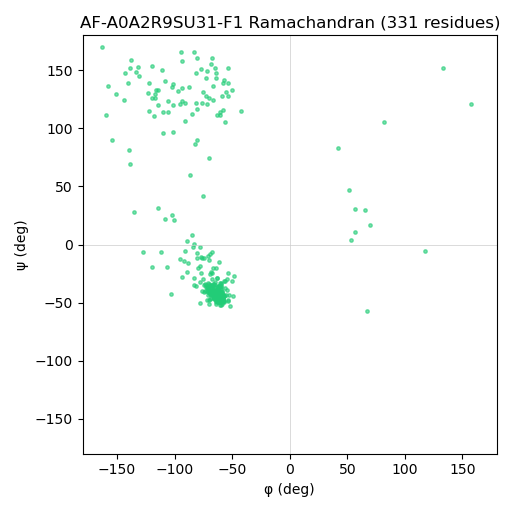204 GLU A C 1
ATOM 1654 O O . GLU A 1 204 ? 0.813 3.007 12.628 1.00 72.94 204 GLU A O 1
ATOM 1659 N N . LEU A 1 205 ? 0.625 1.421 11.046 1.00 81.94 205 LEU A N 1
ATOM 1660 C CA . LEU A 1 205 ? -0.782 1.106 11.316 1.00 81.94 205 LEU A CA 1
ATOM 1661 C C . LEU A 1 205 ? -0.986 0.538 12.725 1.00 81.94 205 LEU A C 1
ATOM 1663 O O . LEU A 1 205 ? -1.904 0.952 13.436 1.00 81.94 205 LEU A O 1
ATOM 1667 N N . LEU A 1 206 ? -0.165 -0.439 13.112 1.00 84.94 206 LEU A N 1
ATOM 1668 C CA . LEU A 1 206 ? -0.282 -1.094 14.410 1.00 84.94 206 LEU A CA 1
ATOM 1669 C C . LEU A 1 206 ? 0.094 -0.135 15.551 1.00 84.94 206 LEU A C 1
ATOM 1671 O O . LEU A 1 206 ? -0.594 -0.115 16.575 1.00 84.94 206 LEU A O 1
ATOM 1675 N N . ASP A 1 207 ? 1.110 0.711 15.356 1.00 77.94 207 ASP A N 1
ATOM 1676 C CA . ASP A 1 207 ? 1.480 1.774 16.297 1.00 77.94 207 ASP A CA 1
ATOM 1677 C C . ASP A 1 207 ? 0.332 2.778 16.476 1.00 77.94 207 ASP A C 1
ATOM 1679 O O . ASP A 1 207 ? -0.006 3.150 17.604 1.00 77.94 207 ASP A O 1
ATOM 1683 N N . GLU A 1 208 ? -0.325 3.184 15.384 1.00 79.06 208 GLU A N 1
ATOM 1684 C CA . GLU A 1 208 ? -1.477 4.086 15.438 1.00 79.06 208 GLU A CA 1
ATOM 1685 C C . GLU A 1 208 ? -2.673 3.451 16.165 1.00 79.06 208 GLU A C 1
ATOM 1687 O O . GLU A 1 208 ? -3.297 4.098 17.015 1.00 79.06 208 GLU A O 1
ATOM 1692 N N . LEU A 1 209 ? -2.987 2.188 15.861 1.00 84.38 209 LEU A N 1
ATOM 1693 C CA . LEU A 1 209 ? -4.049 1.432 16.529 1.00 84.38 209 LEU A CA 1
ATOM 1694 C C . LEU A 1 209 ? -3.802 1.345 18.035 1.00 84.38 209 LEU A C 1
ATOM 1696 O O . LEU A 1 209 ? -4.704 1.637 18.823 1.00 84.38 209 LEU A O 1
ATOM 1700 N N . TYR A 1 210 ? -2.581 0.997 18.439 1.00 85.12 210 TYR A N 1
ATOM 1701 C CA . TYR A 1 210 ? -2.222 0.895 19.847 1.00 85.12 210 TYR A CA 1
ATOM 1702 C C . TYR A 1 210 ? -2.270 2.254 20.554 1.00 85.12 210 TYR A C 1
ATOM 1704 O O . TYR A 1 210 ? -2.886 2.379 21.613 1.00 85.12 210 TYR A O 1
ATOM 1712 N N . ALA A 1 211 ? -1.710 3.305 19.950 1.00 78.25 211 ALA A N 1
ATOM 1713 C CA . ALA A 1 211 ? -1.752 4.652 20.515 1.00 78.25 211 ALA A CA 1
ATOM 1714 C C . ALA A 1 211 ? -3.196 5.147 20.719 1.00 78.25 211 ALA A C 1
ATOM 1716 O O . ALA A 1 211 ? -3.520 5.736 21.755 1.00 78.25 211 ALA A O 1
ATOM 1717 N N . LYS A 1 212 ? -4.086 4.881 19.754 1.00 80.81 212 LYS A N 1
ATOM 1718 C CA . LYS A 1 212 ? -5.513 5.213 19.857 1.00 80.81 212 LYS A CA 1
ATOM 1719 C C . LYS A 1 212 ? -6.232 4.382 20.919 1.00 80.81 212 LYS A C 1
ATOM 1721 O O . LYS A 1 212 ? -7.024 4.955 21.665 1.00 80.81 212 LYS A O 1
ATOM 1726 N N . LEU A 1 213 ? -5.927 3.087 21.031 1.00 84.12 213 LEU A N 1
ATOM 1727 C CA . LEU A 1 213 ? -6.470 2.204 22.068 1.00 84.12 213 LEU A CA 1
ATOM 1728 C C . LEU A 1 213 ? -6.126 2.732 23.462 1.00 84.12 213 LEU A C 1
ATOM 1730 O O . LEU A 1 213 ? -7.016 2.948 24.280 1.00 84.12 213 LEU A O 1
ATOM 1734 N N . ILE A 1 214 ? -4.848 3.026 23.714 1.00 81.19 214 ILE A N 1
ATOM 1735 C CA . ILE A 1 214 ? -4.400 3.585 24.994 1.00 81.19 214 ILE A CA 1
ATOM 1736 C C . ILE A 1 214 ? -5.053 4.944 25.260 1.00 81.19 214 ILE A C 1
ATOM 1738 O O . ILE A 1 214 ? -5.499 5.202 26.376 1.00 81.19 214 ILE A O 1
ATOM 1742 N N . LYS A 1 215 ? -5.173 5.810 24.245 1.00 76.19 215 LYS A N 1
ATOM 1743 C CA . LYS A 1 215 ? -5.866 7.099 24.378 1.00 76.19 215 LYS A CA 1
ATOM 1744 C C . LYS A 1 215 ? -7.341 6.931 24.764 1.00 76.19 215 LYS A C 1
ATOM 1746 O O . LYS A 1 215 ? -7.813 7.677 25.617 1.00 76.19 215 LYS A O 1
ATOM 1751 N N . GLN A 1 216 ? -8.059 5.979 24.170 1.00 77.00 216 GLN A N 1
ATOM 1752 C CA . GLN A 1 216 ? -9.459 5.711 24.515 1.00 77.00 216 GLN A CA 1
ATOM 1753 C C . GLN A 1 216 ? -9.604 5.105 25.913 1.00 77.00 216 GLN A C 1
ATOM 1755 O O . GLN A 1 216 ? -10.432 5.574 26.687 1.00 77.00 216 GLN A O 1
ATOM 1760 N N . LEU A 1 217 ? -8.746 4.150 26.279 1.00 75.00 217 LEU A N 1
ATOM 1761 C CA . LEU A 1 217 ? -8.730 3.564 27.621 1.00 75.00 217 LEU A CA 1
ATOM 1762 C C . LEU A 1 217 ? -8.397 4.606 28.703 1.00 75.00 217 LEU A C 1
ATOM 1764 O O . LEU A 1 217 ? -9.013 4.589 29.766 1.00 75.00 217 LEU A O 1
ATOM 1768 N N . ASN A 1 218 ? -7.473 5.535 28.423 1.00 69.25 218 ASN A N 1
ATOM 1769 C CA . ASN A 1 218 ? -7.180 6.692 29.280 1.00 69.25 218 ASN A CA 1
ATOM 1770 C C . ASN A 1 218 ? -8.376 7.646 29.388 1.00 69.25 218 ASN A C 1
ATOM 1772 O O . ASN A 1 218 ? -8.666 8.143 30.468 1.00 69.25 218 ASN A O 1
ATOM 1776 N N . GLY A 1 219 ? -9.078 7.888 28.276 1.00 62.53 219 GLY A N 1
ATOM 1777 C CA . GLY A 1 219 ? -10.260 8.754 28.225 1.00 62.53 219 GLY A CA 1
ATOM 1778 C C . GLY A 1 219 ? -11.482 8.212 28.973 1.00 62.53 219 GLY A C 1
ATOM 1779 O O . GLY A 1 219 ? -12.469 8.929 29.096 1.00 62.53 219 GLY A O 1
ATOM 1780 N N . ARG A 1 220 ? -11.430 6.971 29.482 1.00 62.34 220 ARG A N 1
ATOM 1781 C CA . ARG A 1 220 ? -12.434 6.407 30.400 1.00 62.34 220 ARG A CA 1
ATOM 1782 C C . ARG A 1 220 ? -12.181 6.765 31.873 1.00 62.34 220 ARG A C 1
ATOM 1784 O O . ARG A 1 220 ? -12.828 6.182 32.730 1.00 62.34 220 ARG A O 1
ATOM 1791 N N . ASP A 1 221 ? -11.226 7.653 32.164 1.00 51.88 221 ASP A N 1
ATOM 1792 C CA . ASP A 1 221 ? -10.942 8.318 33.453 1.00 51.88 221 ASP A CA 1
ATOM 1793 C C . ASP A 1 221 ? -10.740 7.448 34.714 1.00 51.88 221 ASP A C 1
ATOM 1795 O O . ASP A 1 221 ? -10.469 7.975 35.791 1.00 51.88 221 ASP A O 1
ATOM 1799 N N . VAL A 1 222 ? -10.751 6.114 34.620 1.00 50.19 222 VAL A N 1
ATOM 1800 C CA . VAL A 1 222 ? -10.479 5.260 35.793 1.00 50.19 222 VAL A CA 1
ATOM 1801 C C . VAL A 1 222 ? -8.971 5.081 36.038 1.00 50.19 222 VAL A C 1
ATOM 1803 O O . VAL A 1 222 ? -8.552 4.921 37.184 1.00 50.19 222 VAL A O 1
ATOM 1806 N N . TYR A 1 223 ? -8.115 5.130 35.002 1.00 52.25 223 TYR A N 1
ATOM 1807 C CA . TYR A 1 223 ? -6.677 4.853 35.140 1.00 52.25 223 TYR A CA 1
ATOM 1808 C C . TYR A 1 223 ? -5.801 5.611 34.124 1.00 52.25 223 TYR A C 1
ATOM 1810 O O . TYR A 1 223 ? -5.996 5.469 32.924 1.00 52.25 223 TYR A O 1
ATOM 1818 N N . SER A 1 224 ? -4.749 6.302 34.591 1.00 51.16 224 SER A N 1
ATOM 1819 C CA . SER A 1 224 ? -3.675 6.807 33.714 1.00 51.16 224 SER A CA 1
ATOM 1820 C C . SER A 1 224 ? -2.734 5.667 33.286 1.00 51.16 224 SER A C 1
ATOM 1822 O O . SER A 1 224 ? -2.151 4.966 34.124 1.00 51.16 224 SER A O 1
ATOM 1824 N N . PHE A 1 225 ? -2.615 5.456 31.977 1.00 54.53 225 PHE A N 1
ATOM 1825 C CA . PHE A 1 225 ? -1.723 4.518 31.291 1.00 54.53 225 PHE A CA 1
ATOM 1826 C C . PHE A 1 225 ? -0.495 5.233 30.694 1.00 54.53 225 PHE A C 1
ATOM 1828 O O . PHE A 1 225 ? 0.098 4.734 29.743 1.00 54.53 225 PHE A O 1
ATOM 1835 N N . GLU A 1 226 ? -0.086 6.386 31.243 1.00 48.19 226 GLU A N 1
ATOM 1836 C CA . GLU A 1 226 ? 1.075 7.186 30.791 1.00 48.19 226 GLU A CA 1
ATOM 1837 C C . GLU A 1 226 ? 2.365 6.367 30.576 1.00 48.19 226 GLU A C 1
ATOM 1839 O O . GLU A 1 226 ? 3.184 6.715 29.730 1.00 48.19 226 GLU A O 1
ATOM 1844 N N . SER A 1 227 ? 2.524 5.241 31.282 1.00 44.78 227 SER A N 1
ATOM 1845 C CA . SER A 1 227 ? 3.671 4.330 31.155 1.00 44.78 227 SER A CA 1
ATOM 1846 C C . SER A 1 227 ? 3.642 3.400 29.924 1.00 44.78 227 SER A C 1
ATOM 1848 O O . SER A 1 227 ? 4.583 2.630 29.751 1.00 44.78 227 SER A O 1
ATOM 1850 N N . LEU A 1 228 ? 2.593 3.427 29.092 1.00 52.16 228 LEU A N 1
ATOM 1851 C CA . LEU A 1 228 ? 2.418 2.565 27.907 1.00 52.16 228 LEU A CA 1
ATOM 1852 C C . LEU A 1 228 ? 2.578 3.321 26.576 1.00 52.16 228 LEU A C 1
ATOM 1854 O O . LEU A 1 228 ? 2.050 2.889 25.553 1.00 52.16 228 LEU A O 1
ATOM 1858 N N . ALA A 1 229 ? 3.258 4.471 26.573 1.00 47.12 229 ALA A N 1
ATOM 1859 C CA . ALA A 1 229 ? 3.468 5.281 25.372 1.00 47.12 229 ALA A CA 1
ATOM 1860 C C . ALA A 1 229 ? 4.444 4.606 24.382 1.00 47.12 229 ALA A C 1
ATOM 1862 O O . ALA A 1 229 ? 5.596 5.010 24.255 1.00 47.12 229 ALA A O 1
ATOM 1863 N N . GLY A 1 230 ? 3.968 3.567 23.693 1.00 52.53 230 GLY A N 1
ATOM 1864 C CA . GLY A 1 230 ? 4.697 2.800 22.683 1.00 52.53 230 GLY A CA 1
ATOM 1865 C C . GLY A 1 230 ? 4.551 1.290 22.878 1.00 52.53 230 GLY A C 1
ATOM 1866 O O . GLY A 1 230 ? 4.341 0.816 23.996 1.00 52.53 230 GLY A O 1
ATOM 1867 N N . MET A 1 231 ? 4.652 0.529 21.786 1.00 57.28 231 MET A N 1
ATOM 1868 C CA . MET A 1 231 ? 4.861 -0.917 21.882 1.00 57.28 231 MET A CA 1
ATOM 1869 C C . MET A 1 231 ? 6.218 -1.204 22.546 1.00 57.28 231 MET A C 1
ATOM 1871 O O . MET A 1 231 ? 7.146 -0.409 22.370 1.00 57.28 231 MET A O 1
ATOM 1875 N N . PRO A 1 232 ? 6.363 -2.304 23.308 1.00 54.84 232 PRO A N 1
ATOM 1876 C CA . PRO A 1 232 ? 7.645 -2.671 23.903 1.00 54.84 232 PRO A CA 1
ATOM 1877 C C . PRO A 1 232 ? 8.739 -2.779 22.827 1.00 54.84 232 PRO A C 1
ATOM 1879 O O . PRO A 1 232 ? 8.547 -3.418 21.795 1.00 54.84 232 PRO A O 1
ATOM 1882 N N . GLU A 1 233 ? 9.896 -2.146 23.053 1.00 50.69 233 G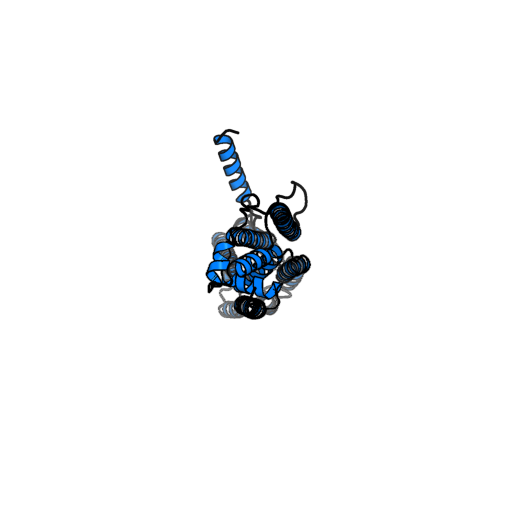LU A N 1
ATOM 1883 C CA . GLU A 1 233 ? 11.053 -2.295 22.163 1.00 50.69 233 GLU A CA 1
ATOM 1884 C C . GLU A 1 233 ? 11.578 -3.737 22.245 1.00 50.69 233 GLU A C 1
ATOM 1886 O O . GLU A 1 233 ? 11.918 -4.215 23.329 1.00 50.69 233 GLU A O 1
ATOM 1891 N N . SER A 1 234 ? 11.670 -4.440 21.110 1.00 46.06 234 SER A N 1
ATOM 1892 C CA . SER A 1 234 ? 12.345 -5.739 21.076 1.00 46.06 234 SER A CA 1
ATOM 1893 C C . SER A 1 234 ? 13.830 -5.566 21.405 1.00 46.06 234 SER A C 1
ATOM 1895 O O . SER A 1 234 ? 14.471 -4.624 20.930 1.00 46.06 234 SER A O 1
ATOM 1897 N N . GLU A 1 235 ? 14.414 -6.517 22.133 1.00 41.22 235 GLU A N 1
ATOM 1898 C CA . GLU A 1 235 ? 15.862 -6.557 22.346 1.00 41.22 235 GLU A CA 1
ATOM 1899 C C . GLU A 1 235 ? 16.615 -6.523 21.004 1.00 41.22 235 GLU A C 1
ATOM 1901 O O . GLU A 1 235 ? 16.224 -7.152 20.013 1.00 41.22 235 GLU A O 1
ATOM 1906 N N . ALA A 1 236 ? 17.706 -5.757 20.959 1.00 34.25 236 ALA A N 1
ATOM 1907 C CA . ALA A 1 236 ? 18.518 -5.606 19.761 1.00 34.25 236 ALA A CA 1
ATOM 1908 C C . ALA A 1 236 ? 19.033 -6.975 19.273 1.00 34.25 236 ALA A C 1
ATOM 1910 O O . ALA A 1 236 ? 19.836 -7.616 19.947 1.00 34.25 236 ALA A O 1
ATOM 1911 N N . GLY A 1 237 ? 18.604 -7.399 18.079 1.00 37.72 237 GLY A N 1
ATOM 1912 C CA . GLY A 1 237 ? 19.083 -8.622 17.419 1.00 37.72 237 GLY A CA 1
ATOM 1913 C C . GLY A 1 237 ? 18.029 -9.706 17.171 1.00 37.72 237 GLY A C 1
ATOM 1914 O O . GLY A 1 237 ? 18.334 -10.680 16.485 1.00 37.72 237 GLY A O 1
ATOM 1915 N N . VAL A 1 238 ? 16.794 -9.540 17.653 1.00 38.75 238 VAL A N 1
ATOM 1916 C CA . VAL A 1 238 ? 15.670 -10.429 17.313 1.00 38.75 238 VAL A CA 1
ATOM 1917 C C . VAL A 1 238 ? 14.995 -9.928 16.029 1.00 38.75 238 VAL A C 1
ATOM 1919 O O . VAL A 1 238 ? 14.786 -8.728 15.856 1.00 38.75 238 VAL A O 1
ATOM 1922 N N . LYS A 1 239 ? 14.671 -10.827 15.088 1.00 41.03 239 LYS A N 1
ATOM 1923 C CA . LYS A 1 239 ? 13.820 -10.478 13.936 1.00 41.03 239 LYS A CA 1
ATOM 1924 C C . LYS A 1 239 ? 12.459 -10.022 14.474 1.00 41.03 239 LYS A C 1
ATOM 1926 O O . LYS A 1 239 ? 11.751 -10.845 15.043 1.00 41.03 239 LYS A O 1
ATOM 1931 N N . ARG A 1 240 ? 12.108 -8.744 14.285 1.00 53.88 240 ARG A N 1
ATOM 1932 C CA . ARG A 1 240 ? 10.782 -8.198 14.619 1.00 53.88 240 ARG A CA 1
ATOM 1933 C C . ARG A 1 240 ? 9.684 -9.017 13.948 1.00 53.88 240 ARG A C 1
ATOM 1935 O O . ARG A 1 240 ? 9.710 -9.191 12.729 1.00 53.88 240 ARG A O 1
ATOM 1942 N N . ASN A 1 241 ? 8.712 -9.455 14.736 1.00 70.19 241 ASN A N 1
ATOM 1943 C CA . ASN A 1 241 ? 7.410 -9.864 14.239 1.00 70.19 241 ASN A CA 1
ATOM 1944 C C . ASN A 1 241 ? 6.408 -8.801 14.696 1.00 70.19 241 ASN A C 1
ATOM 1946 O O . ASN A 1 241 ? 5.940 -8.831 15.828 1.00 70.19 241 ASN A O 1
ATOM 1950 N N . THR A 1 242 ? 6.110 -7.834 13.826 1.00 77.31 242 THR A N 1
ATOM 1951 C CA . THR A 1 242 ? 5.334 -6.631 14.171 1.00 77.31 242 THR A CA 1
ATOM 1952 C C . THR A 1 242 ? 3.954 -6.953 14.766 1.00 77.31 242 THR A C 1
ATOM 1954 O O . THR A 1 242 ? 3.463 -6.222 15.623 1.00 77.31 242 THR A O 1
ATOM 1957 N N . PHE A 1 243 ? 3.329 -8.069 14.368 1.00 83.06 243 PHE A N 1
ATOM 1958 C CA . PHE A 1 243 ? 2.077 -8.525 14.984 1.00 83.06 243 PHE A CA 1
ATOM 1959 C C . PHE A 1 243 ? 2.271 -9.078 16.391 1.00 83.06 243 PHE A C 1
ATOM 1961 O O . PHE A 1 243 ? 1.423 -8.867 17.253 1.00 83.06 243 PHE A O 1
ATOM 1968 N N . GLU A 1 244 ? 3.368 -9.789 16.632 1.00 84.12 244 GLU A N 1
ATOM 1969 C CA . GLU A 1 244 ? 3.691 -10.346 17.944 1.00 84.12 244 GLU A CA 1
ATOM 1970 C C . GLU A 1 244 ? 3.965 -9.230 18.954 1.00 84.12 244 GLU A C 1
ATOM 1972 O O . GLU A 1 244 ? 3.422 -9.270 20.058 1.00 84.12 244 GLU A O 1
ATOM 1977 N N . ASP A 1 245 ? 4.679 -8.184 18.529 1.00 82.81 245 ASP A N 1
ATOM 1978 C CA . ASP A 1 245 ? 4.914 -6.974 19.322 1.00 82.81 245 ASP A CA 1
ATOM 1979 C C . ASP A 1 245 ? 3.579 -6.294 19.698 1.00 82.81 245 ASP A C 1
ATOM 1981 O O . ASP A 1 245 ? 3.336 -5.970 20.867 1.00 82.81 245 ASP A O 1
ATOM 1985 N N . PHE A 1 246 ? 2.658 -6.153 18.734 1.00 86.88 246 PHE A N 1
ATOM 1986 C CA . PHE A 1 246 ? 1.325 -5.590 18.976 1.00 86.88 246 PHE A CA 1
ATOM 1987 C C . PHE A 1 246 ? 0.485 -6.445 19.930 1.00 86.88 246 PHE A C 1
ATOM 1989 O O . PHE A 1 246 ? -0.098 -5.923 20.884 1.00 86.88 246 PHE A O 1
ATOM 1996 N N . ARG A 1 247 ? 0.446 -7.767 19.714 1.00 90.50 247 ARG A N 1
ATOM 1997 C CA . ARG A 1 247 ? -0.252 -8.719 20.594 1.00 90.50 247 ARG A CA 1
ATOM 1998 C C . ARG A 1 247 ? 0.291 -8.624 22.022 1.00 90.50 247 ARG A C 1
ATOM 2000 O O . ARG A 1 247 ? -0.488 -8.516 22.970 1.00 90.50 247 ARG A O 1
ATOM 2007 N N . GLN A 1 248 ? 1.614 -8.587 22.180 1.00 86.38 248 GLN A N 1
ATOM 2008 C CA . GLN A 1 248 ? 2.263 -8.474 23.484 1.00 86.38 248 GLN A CA 1
ATOM 2009 C C . GLN A 1 248 ? 1.917 -7.153 24.187 1.00 86.38 248 GLN A C 1
ATOM 2011 O O . GLN A 1 248 ? 1.664 -7.155 25.395 1.00 86.38 248 GLN A O 1
ATOM 2016 N N . ALA A 1 249 ? 1.859 -6.039 23.453 1.00 85.62 249 ALA A N 1
ATOM 2017 C CA . ALA A 1 249 ? 1.470 -4.736 23.992 1.00 85.62 249 ALA A CA 1
ATOM 2018 C C . ALA A 1 249 ? 0.016 -4.733 24.514 1.00 85.62 249 ALA A C 1
ATOM 2020 O O . ALA A 1 249 ? -0.273 -4.248 25.616 1.00 85.62 249 ALA A O 1
ATOM 2021 N N . VAL A 1 250 ? -0.909 -5.341 23.763 1.00 89.19 250 VAL A N 1
ATOM 2022 C CA . VAL A 1 250 ? -2.310 -5.499 24.185 1.00 89.19 250 VAL A CA 1
ATOM 2023 C C . VAL A 1 250 ? -2.413 -6.391 25.429 1.00 89.19 250 VAL A C 1
ATOM 2025 O O . VAL A 1 250 ? -3.083 -6.023 26.397 1.00 89.19 250 VAL A O 1
ATOM 2028 N N . ASP A 1 251 ? -1.685 -7.508 25.477 1.00 88.19 251 ASP A N 1
ATOM 2029 C CA . ASP A 1 251 ? -1.656 -8.398 26.645 1.00 88.19 251 ASP A CA 1
ATOM 2030 C C . ASP A 1 251 ? -1.087 -7.716 27.902 1.00 88.19 251 ASP A C 1
ATOM 2032 O O . ASP A 1 251 ? -1.578 -7.933 29.016 1.00 88.19 251 ASP A O 1
ATOM 2036 N N . GLN A 1 252 ? -0.062 -6.870 27.757 1.00 84.50 252 GLN A N 1
ATOM 2037 C CA . GLN A 1 252 ? 0.470 -6.057 28.857 1.00 84.50 252 GLN A CA 1
ATOM 2038 C C . GLN A 1 252 ? -0.577 -5.066 29.378 1.00 84.50 252 GLN A C 1
ATOM 2040 O O . GLN A 1 252 ? -0.756 -4.938 30.593 1.00 84.50 252 GLN A O 1
ATOM 2045 N N . THR A 1 253 ? -1.324 -4.431 28.474 1.00 83.94 253 THR A N 1
ATOM 2046 C CA . THR A 1 253 ? -2.423 -3.520 28.824 1.00 83.94 253 THR A CA 1
ATOM 2047 C C . THR A 1 253 ? -3.501 -4.240 29.638 1.00 83.94 253 THR A C 1
ATOM 2049 O O . THR A 1 253 ? -3.910 -3.769 30.700 1.00 83.94 253 THR A O 1
ATOM 2052 N N . VAL A 1 254 ? -3.906 -5.438 29.208 1.00 85.81 254 VAL A N 1
ATOM 2053 C CA . VAL A 1 254 ? -4.860 -6.295 29.932 1.00 85.81 254 VAL A CA 1
ATOM 2054 C C . VAL A 1 254 ? -4.357 -6.648 31.334 1.00 85.81 254 VAL A C 1
ATOM 2056 O O . VAL A 1 254 ? -5.126 -6.587 32.300 1.00 85.81 254 VAL A O 1
ATOM 2059 N N . LYS A 1 255 ? -3.080 -7.030 31.471 1.00 83.75 255 LYS A N 1
ATOM 2060 C CA . LYS A 1 255 ? -2.472 -7.345 32.777 1.00 83.75 255 LYS A CA 1
ATOM 2061 C C . LYS A 1 255 ? -2.523 -6.142 33.714 1.00 83.75 255 LYS A C 1
ATOM 2063 O O . LYS A 1 255 ? -2.974 -6.292 34.847 1.00 83.75 255 LYS A O 1
ATOM 2068 N N . LEU A 1 256 ? -2.169 -4.956 33.222 1.00 79.12 256 LEU A N 1
ATOM 2069 C CA . LEU A 1 256 ? -2.235 -3.712 33.989 1.00 79.12 256 LEU A CA 1
ATOM 2070 C C . LEU A 1 256 ? -3.664 -3.385 34.435 1.00 79.12 256 LEU A C 1
ATOM 2072 O O . LEU A 1 256 ? -3.876 -3.047 35.598 1.00 79.12 256 LEU A O 1
ATOM 2076 N N . ILE A 1 257 ? -4.659 -3.536 33.554 1.00 78.56 257 ILE A N 1
ATOM 2077 C CA . ILE A 1 257 ? -6.074 -3.348 33.919 1.00 78.56 257 ILE A CA 1
ATOM 2078 C C . ILE A 1 257 ? -6.481 -4.340 35.015 1.00 78.56 257 ILE A C 1
ATOM 2080 O O . ILE A 1 257 ? -7.112 -3.949 35.997 1.00 78.56 257 ILE A O 1
ATOM 2084 N N . ARG A 1 258 ? -6.098 -5.619 34.892 1.00 77.25 258 ARG A N 1
ATOM 2085 C CA . ARG A 1 258 ? -6.372 -6.644 35.915 1.00 77.25 258 ARG A CA 1
ATOM 2086 C C . ARG A 1 258 ? -5.739 -6.303 37.257 1.00 77.25 258 ARG A C 1
ATOM 2088 O O . ARG A 1 258 ? -6.393 -6.457 38.282 1.00 77.25 258 ARG A O 1
ATOM 2095 N N . GLU A 1 259 ? -4.485 -5.869 37.268 1.00 75.62 259 GLU A N 1
ATOM 2096 C CA . GLU A 1 259 ? -3.763 -5.511 38.491 1.00 75.62 259 GLU A CA 1
ATOM 2097 C C . GLU A 1 259 ? -4.366 -4.282 39.167 1.00 75.62 259 GLU A C 1
ATOM 2099 O O . GLU A 1 259 ? -4.639 -4.316 40.368 1.00 75.62 259 GLU A O 1
ATOM 2104 N N . LYS A 1 260 ? -4.672 -3.233 38.395 1.00 68.81 260 LYS A N 1
ATOM 2105 C CA . LYS A 1 260 ? -5.319 -2.031 38.928 1.00 68.81 260 LYS A CA 1
ATOM 2106 C C . LYS A 1 260 ? -6.719 -2.325 39.484 1.00 68.81 260 LYS A C 1
ATOM 2108 O O . LYS A 1 260 ? -7.047 -1.837 40.563 1.00 68.81 260 LYS A O 1
ATOM 2113 N N . ARG A 1 261 ? -7.500 -3.194 38.828 1.00 68.75 261 ARG A N 1
ATOM 2114 C CA . ARG A 1 261 ? -8.818 -3.641 39.326 1.00 68.75 261 ARG A CA 1
ATOM 2115 C C . ARG A 1 261 ? -8.739 -4.553 40.548 1.00 68.75 261 ARG A C 1
ATOM 2117 O O . ARG A 1 261 ? -9.599 -4.468 41.415 1.00 68.75 261 ARG A O 1
ATOM 2124 N N . LYS A 1 262 ? -7.706 -5.397 40.660 1.00 59.75 262 LYS A N 1
ATOM 2125 C CA . LYS A 1 262 ? -7.471 -6.216 41.864 1.00 59.75 262 LYS A CA 1
ATOM 2126 C C . LYS A 1 262 ? -7.204 -5.364 43.111 1.00 59.75 262 LYS A C 1
ATOM 2128 O O . LYS A 1 262 ? -7.486 -5.829 44.210 1.00 59.75 262 LYS A O 1
ATOM 2133 N N . GLY A 1 263 ? -6.648 -4.160 42.944 1.00 50.03 263 GLY A N 1
ATOM 2134 C CA . GLY A 1 263 ? -6.334 -3.237 44.040 1.00 50.03 263 GLY A CA 1
ATOM 2135 C C . GLY A 1 263 ? -7.426 -2.209 44.361 1.00 50.03 263 GLY A C 1
ATOM 2136 O O . GLY A 1 263 ? -7.509 -1.776 45.504 1.00 50.03 263 GLY A O 1
ATOM 2137 N N . ASN A 1 264 ? -8.255 -1.825 43.385 1.00 50.22 264 ASN A N 1
ATOM 2138 C CA . ASN A 1 264 ? -9.358 -0.871 43.535 1.00 50.22 264 ASN A CA 1
ATOM 2139 C C . ASN A 1 264 ? -10.371 -1.049 42.390 1.00 50.22 264 ASN A C 1
ATOM 2141 O O . ASN A 1 264 ? -10.044 -0.716 41.250 1.00 50.22 264 ASN A O 1
ATOM 2145 N N . ALA A 1 265 ? -11.573 -1.541 42.707 1.00 44.81 265 ALA A N 1
ATOM 2146 C CA . ALA A 1 265 ? -12.876 -1.148 42.143 1.00 44.81 265 ALA A CA 1
ATOM 2147 C C . ALA A 1 265 ? -13.880 -2.291 42.345 1.00 44.81 265 ALA A C 1
ATOM 2149 O O . ALA A 1 265 ? -13.695 -3.400 41.843 1.00 44.81 265 ALA A O 1
ATOM 2150 N N . LYS A 1 266 ? -14.979 -2.009 43.049 1.00 50.25 266 LYS A N 1
ATOM 2151 C CA . LYS A 1 266 ? -16.215 -2.771 42.854 1.00 50.25 266 LYS A CA 1
ATOM 2152 C C . LYS A 1 266 ? -16.565 -2.651 41.371 1.00 50.25 266 LYS A C 1
ATOM 2154 O O . LYS A 1 266 ? -16.312 -1.608 40.774 1.00 50.25 266 LYS A O 1
ATOM 2159 N N . GLU A 1 267 ? -17.067 -3.712 40.749 1.00 65.62 267 GLU A N 1
ATOM 2160 C CA . GLU A 1 267 ? -17.466 -3.638 39.342 1.00 65.62 267 GLU A CA 1
ATOM 2161 C C . GLU A 1 267 ? -18.372 -2.410 39.137 1.00 65.62 267 GLU A C 1
ATOM 2163 O O . GLU A 1 267 ? -19.288 -2.229 39.939 1.00 65.62 267 GLU A O 1
ATOM 2168 N N . PRO A 1 268 ? -18.160 -1.559 38.115 1.00 67.19 268 PRO A N 1
ATOM 2169 C CA . PRO A 1 268 ? -18.936 -0.326 37.957 1.00 67.19 268 PRO A CA 1
ATOM 2170 C C . PRO A 1 268 ? -20.451 -0.558 37.945 1.00 67.19 268 PRO A C 1
ATOM 2172 O O . PRO A 1 268 ? -21.216 0.283 38.399 1.00 67.19 268 PRO A O 1
ATOM 2175 N N . VAL A 1 269 ? -20.891 -1.730 37.476 1.00 73.00 269 VAL A N 1
ATOM 2176 C CA . VAL A 1 269 ? -22.295 -2.158 37.529 1.00 73.00 269 VAL A CA 1
ATOM 2177 C C . VAL A 1 269 ? -22.733 -2.507 38.952 1.00 73.00 269 VAL A C 1
ATOM 2179 O O . VAL A 1 269 ? -23.827 -2.129 39.348 1.00 73.00 269 VAL A O 1
ATOM 2182 N N . GLU A 1 270 ? -21.904 -3.171 39.753 1.00 73.19 270 GLU A N 1
ATOM 2183 C CA . GLU A 1 270 ? -22.205 -3.444 41.165 1.00 73.19 270 GLU A CA 1
ATOM 2184 C C . GLU A 1 270 ? -22.208 -2.163 42.009 1.00 73.19 270 GLU A C 1
ATOM 2186 O O . GLU A 1 270 ? -23.042 -1.992 42.898 1.00 73.19 270 GLU A O 1
ATOM 2191 N N . GLU A 1 271 ? -21.331 -1.211 41.696 1.00 72.88 271 GLU A N 1
ATOM 2192 C CA . GLU A 1 271 ? -21.344 0.112 42.315 1.00 72.88 271 GLU A CA 1
ATOM 2193 C C . GLU A 1 271 ? -22.562 0.935 41.876 1.00 72.88 271 GLU A C 1
ATOM 2195 O O . GLU A 1 271 ? -23.217 1.553 42.718 1.00 72.88 271 GLU A O 1
ATOM 2200 N N . ALA A 1 272 ? -22.952 0.847 40.599 1.00 82.81 272 ALA A N 1
ATOM 2201 C CA . ALA A 1 272 ? -24.203 1.407 40.105 1.00 82.81 272 ALA A CA 1
ATOM 2202 C C . ALA A 1 272 ? -25.419 0.815 40.824 1.00 82.81 272 ALA A C 1
ATOM 2204 O O . ALA A 1 272 ? -26.264 1.566 41.302 1.00 82.81 272 ALA A O 1
ATOM 2205 N N . LYS A 1 273 ? -25.508 -0.517 40.943 1.00 84.88 273 LYS A N 1
ATOM 2206 C CA . LYS A 1 273 ? -26.598 -1.203 41.654 1.00 84.88 273 LYS A CA 1
ATOM 2207 C C . LYS A 1 273 ? -26.671 -0.748 43.108 1.00 84.88 273 LYS A C 1
ATOM 2209 O O . LYS A 1 273 ? -27.738 -0.335 43.553 1.00 84.88 273 LYS A O 1
ATOM 2214 N N . ALA A 1 274 ? -25.540 -0.738 43.815 1.00 81.44 274 ALA A N 1
ATOM 2215 C CA . ALA A 1 274 ? -25.475 -0.285 45.202 1.00 81.44 274 ALA A CA 1
ATOM 2216 C C . ALA A 1 274 ? -25.874 1.192 45.355 1.00 81.44 274 ALA A C 1
ATOM 2218 O O . ALA A 1 274 ? -26.493 1.573 46.349 1.00 81.44 274 ALA A O 1
ATOM 2219 N N . TYR A 1 275 ? -25.527 2.040 44.385 1.00 83.00 275 TYR A N 1
ATOM 2220 C CA . TYR A 1 275 ? -25.928 3.441 44.383 1.00 83.00 275 TYR A CA 1
ATOM 2221 C C . TYR A 1 275 ? -27.422 3.617 44.108 1.00 83.00 275 TYR A C 1
ATOM 2223 O O . TYR A 1 275 ? -28.065 4.389 44.817 1.00 83.00 275 TYR A O 1
ATOM 2231 N N . ILE A 1 276 ? -27.981 2.887 43.136 1.00 86.81 276 ILE A N 1
ATOM 2232 C CA . ILE A 1 276 ? -29.418 2.883 42.832 1.00 86.81 276 ILE A CA 1
ATOM 2233 C C . ILE A 1 276 ? -30.206 2.456 44.071 1.00 86.81 276 ILE A C 1
ATOM 2235 O O . ILE A 1 276 ? -31.125 3.163 44.470 1.00 86.81 276 ILE A O 1
ATOM 2239 N N . GLU A 1 277 ? -29.800 1.360 44.717 1.00 84.50 277 GLU A N 1
ATOM 2240 C CA . GLU A 1 277 ? -30.462 0.818 45.911 1.00 84.50 277 GLU A CA 1
ATOM 2241 C C . GLU A 1 277 ? -30.430 1.790 47.098 1.00 84.50 277 GLU A C 1
ATOM 2243 O O . GLU A 1 277 ? -31.419 1.944 47.803 1.00 84.50 277 GLU A O 1
ATOM 2248 N N . ARG A 1 278 ? -29.337 2.538 47.289 1.00 83.81 278 ARG A N 1
ATOM 2249 C CA . ARG A 1 278 ? -29.255 3.574 48.340 1.00 83.81 278 ARG A CA 1
ATOM 2250 C C . ARG A 1 278 ? -30.103 4.817 48.060 1.00 83.81 278 ARG A C 1
ATOM 2252 O O . ARG A 1 278 ? -30.199 5.686 48.922 1.00 83.81 278 ARG A O 1
ATOM 2259 N N . ASN A 1 279 ? -30.655 4.946 46.857 1.00 84.69 279 ASN A N 1
ATOM 2260 C CA . ASN A 1 279 ? -31.265 6.175 46.355 1.00 84.69 279 ASN A CA 1
ATOM 2261 C C . ASN A 1 279 ? -32.611 5.925 45.652 1.00 84.69 279 ASN A C 1
ATOM 2263 O O . ASN A 1 279 ? -33.011 6.708 44.791 1.00 84.69 279 ASN A O 1
ATOM 2267 N N . LEU A 1 280 ? -33.334 4.868 46.031 1.00 80.12 280 LEU A N 1
ATOM 2268 C CA . LEU A 1 280 ? -34.612 4.479 45.414 1.00 80.12 280 LEU A CA 1
ATOM 2269 C C . LEU A 1 280 ? -35.738 5.514 45.591 1.00 80.12 280 LEU A C 1
ATOM 2271 O O . LEU A 1 280 ? -36.685 5.554 44.803 1.00 80.12 280 LEU A O 1
ATOM 2275 N N . SER A 1 281 ? -35.608 6.409 46.573 1.00 74.69 281 SER A N 1
ATOM 2276 C CA . SER A 1 281 ? -36.557 7.493 46.851 1.00 74.69 281 SER A CA 1
ATOM 2277 C C . SER A 1 281 ? -36.475 8.678 45.880 1.00 74.69 281 SER A C 1
ATOM 2279 O O . SER A 1 281 ? -37.381 9.514 45.877 1.00 74.69 281 SER A O 1
ATOM 2281 N N . ARG A 1 282 ? -35.432 8.762 45.038 1.00 82.81 282 ARG A N 1
ATOM 2282 C CA . ARG A 1 282 ? -35.254 9.831 44.042 1.00 82.81 282 ARG A CA 1
ATOM 2283 C C . ARG A 1 282 ? -35.206 9.295 42.616 1.00 82.81 282 ARG A C 1
ATOM 2285 O O . ARG A 1 282 ? -34.798 8.165 42.363 1.00 82.81 282 ARG A O 1
ATOM 2292 N N . ASP A 1 283 ? -35.584 10.137 41.660 1.00 77.56 283 ASP A N 1
ATOM 2293 C CA . ASP A 1 283 ? -35.467 9.800 40.244 1.00 77.56 283 ASP A CA 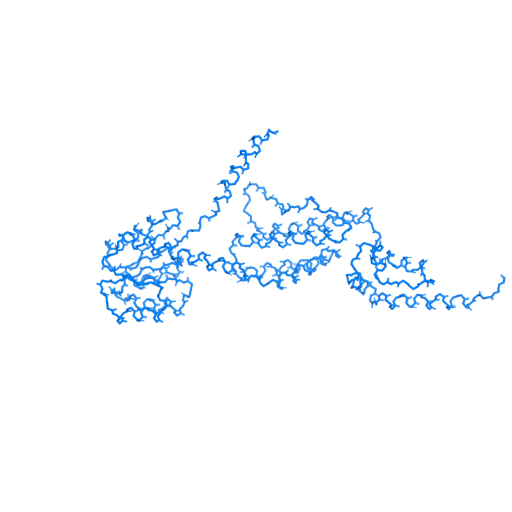1
ATOM 2294 C C . ASP A 1 283 ? -34.030 10.027 39.753 1.00 77.56 283 ASP A C 1
ATOM 2296 O O . ASP A 1 283 ? -33.682 11.100 39.275 1.00 77.56 283 ASP A O 1
ATOM 2300 N N . LEU A 1 284 ? -33.201 8.986 39.860 1.00 84.81 284 LEU A N 1
ATOM 2301 C CA . LEU A 1 284 ? -31.841 8.959 39.311 1.00 84.81 284 LEU A CA 1
ATOM 2302 C C . LEU A 1 284 ? -31.843 8.904 37.782 1.00 84.81 284 LEU A C 1
ATOM 2304 O O . LEU A 1 284 ? -32.444 7.987 37.210 1.00 84.81 284 LEU A O 1
ATOM 2308 N N . SER A 1 285 ? -31.144 9.820 37.115 1.00 88.38 285 SER A N 1
ATOM 2309 C CA . SER A 1 285 ? -30.898 9.696 35.675 1.00 88.38 285 SER A CA 1
ATOM 2310 C C . SER A 1 285 ? -29.745 8.730 35.394 1.00 88.38 285 SER A C 1
ATOM 2312 O O . SER A 1 285 ? -28.927 8.428 36.264 1.00 88.38 285 SER A O 1
ATOM 2314 N N . LEU A 1 286 ? -29.693 8.225 34.161 1.00 86.69 286 LEU A N 1
ATOM 2315 C CA . LEU A 1 286 ? -28.576 7.403 33.707 1.00 86.69 286 LEU A CA 1
ATOM 2316 C C . LEU A 1 286 ? -27.279 8.218 33.702 1.00 86.69 286 LEU A C 1
ATOM 2318 O O . LEU A 1 286 ? -26.255 7.721 34.159 1.00 86.69 286 LEU A O 1
ATOM 2322 N N . ASP A 1 287 ? -27.354 9.466 33.232 1.00 81.38 287 ASP A N 1
ATOM 2323 C CA . ASP A 1 287 ? -26.229 10.399 33.185 1.00 81.38 287 ASP A CA 1
ATOM 2324 C C . ASP A 1 287 ? -25.636 10.647 34.574 1.00 81.38 287 ASP A C 1
ATOM 2326 O O . ASP A 1 287 ? -24.428 10.579 34.736 1.00 81.38 287 ASP A O 1
ATOM 2330 N N . GLU A 1 288 ? -26.469 10.817 35.603 1.00 83.12 288 GLU A N 1
ATOM 2331 C CA . GLU A 1 288 ? -25.995 11.060 36.969 1.00 83.12 288 GLU A CA 1
ATOM 2332 C C . GLU A 1 288 ? -25.220 9.864 37.544 1.00 83.12 288 GLU A C 1
ATOM 2334 O O . GLU A 1 288 ? -24.187 10.026 38.196 1.00 83.12 288 GLU A O 1
ATOM 2339 N N . VAL A 1 289 ? -25.716 8.645 37.311 1.00 83.25 289 VAL A N 1
ATOM 2340 C CA . VAL A 1 289 ? -25.034 7.430 37.777 1.00 83.25 289 VAL A CA 1
ATOM 2341 C C . VAL A 1 289 ? -23.760 7.193 36.971 1.00 83.25 289 VAL A C 1
ATOM 2343 O O . VAL A 1 289 ? -22.755 6.775 37.540 1.00 83.25 289 VAL A O 1
ATOM 2346 N N . ALA A 1 290 ? -23.778 7.500 35.675 1.00 76.50 290 ALA A N 1
ATOM 2347 C CA . ALA A 1 290 ? -22.593 7.446 34.833 1.00 76.50 290 ALA A CA 1
ATOM 2348 C C . ALA A 1 290 ? -21.525 8.448 35.311 1.00 76.50 290 ALA A C 1
ATOM 2350 O O . ALA A 1 290 ? -20.392 8.035 35.544 1.00 76.50 290 ALA A O 1
ATOM 2351 N N . ASP A 1 291 ? -21.897 9.702 35.581 1.00 72.25 291 ASP A N 1
ATOM 2352 C CA . ASP A 1 291 ? -21.002 10.749 36.092 1.00 72.25 291 ASP A CA 1
ATOM 2353 C C . ASP A 1 291 ? -20.381 10.367 37.444 1.00 72.25 291 ASP A C 1
ATOM 2355 O O . ASP A 1 291 ? -19.182 10.545 37.655 1.00 72.25 291 ASP A O 1
ATOM 2359 N N . MET A 1 292 ? -21.170 9.783 38.354 1.00 73.81 292 MET A N 1
ATOM 2360 C CA . MET A 1 292 ? -20.680 9.306 39.655 1.00 73.81 292 MET A CA 1
ATOM 2361 C C . MET A 1 292 ? -19.616 8.212 39.515 1.00 73.81 292 MET A C 1
ATOM 2363 O O . MET A 1 292 ? -18.660 8.176 40.289 1.00 73.81 292 MET A O 1
ATOM 2367 N N . LEU A 1 293 ? -19.765 7.346 38.512 1.00 67.69 293 LEU A N 1
ATOM 2368 C CA . LEU A 1 293 ? -18.818 6.276 38.199 1.00 67.69 293 LEU A CA 1
ATOM 2369 C C . LEU A 1 293 ? -17.650 6.754 37.321 1.00 67.69 293 LEU A C 1
ATOM 2371 O O . LEU A 1 293 ? -16.780 5.946 36.993 1.00 67.69 293 LEU A O 1
ATOM 2375 N N . GLY A 1 294 ? -17.637 8.028 36.909 1.00 55.09 294 GLY A N 1
ATOM 2376 C CA . GLY A 1 294 ? -16.669 8.567 35.951 1.00 55.09 294 GLY A CA 1
ATOM 2377 C C . GLY A 1 294 ? -16.802 7.958 34.549 1.00 55.09 294 GLY A C 1
ATOM 2378 O O . GLY A 1 294 ? -15.811 7.807 33.842 1.00 55.09 294 GLY A O 1
ATOM 2379 N N . LEU A 1 295 ? -18.009 7.543 34.154 1.00 61.94 295 LEU A N 1
ATOM 2380 C CA . LEU A 1 295 ? -18.293 6.864 32.890 1.00 61.94 295 LEU A CA 1
ATOM 2381 C C . LEU A 1 295 ? -19.101 7.748 31.938 1.00 61.94 295 LEU A C 1
ATOM 2383 O O . LEU A 1 295 ? -19.964 8.515 32.346 1.00 61.94 295 LEU A O 1
ATOM 2387 N N . ASN A 1 296 ? -18.904 7.556 30.632 1.00 70.50 296 ASN A N 1
ATOM 2388 C CA . ASN A 1 296 ? -19.802 8.126 29.630 1.00 70.50 296 ASN A CA 1
ATOM 2389 C C . ASN A 1 296 ? -21.207 7.475 29.724 1.00 70.50 296 ASN A C 1
ATOM 2391 O O . ASN A 1 296 ? -21.287 6.243 29.775 1.00 70.50 296 ASN A O 1
ATOM 2395 N N . PRO A 1 297 ? -22.310 8.246 29.647 1.00 73.00 297 PRO A N 1
ATOM 2396 C CA . PRO A 1 297 ? -23.676 7.719 29.731 1.00 73.00 297 PRO A CA 1
ATOM 2397 C C . PRO A 1 297 ? -24.013 6.643 28.685 1.00 73.00 297 PRO A C 1
ATOM 2399 O O . PRO A 1 297 ? -24.588 5.604 29.005 1.00 73.00 297 PRO A O 1
ATOM 2402 N N . SER A 1 298 ? -23.615 6.829 27.424 1.00 71.38 298 SER A N 1
ATOM 2403 C CA . SER A 1 298 ? -23.894 5.850 26.358 1.00 71.38 298 SER A CA 1
ATOM 2404 C C . SER A 1 298 ? -23.188 4.521 26.625 1.00 71.38 298 SER A C 1
ATOM 2406 O O . SER A 1 298 ? -23.775 3.450 26.457 1.00 71.38 298 SER A O 1
ATOM 2408 N N . TYR A 1 299 ? -21.951 4.602 27.111 1.00 67.88 299 TYR A N 1
ATOM 2409 C CA . TYR A 1 299 ? -21.147 3.444 27.470 1.00 67.88 299 TYR A CA 1
ATOM 2410 C C . TYR A 1 299 ? -21.691 2.731 28.715 1.00 67.88 299 TYR A C 1
ATOM 2412 O O . TYR A 1 299 ? -21.880 1.516 28.702 1.00 67.88 299 TYR A O 1
ATOM 2420 N N . PHE A 1 300 ? -22.018 3.479 29.771 1.00 76.31 300 PHE A N 1
ATOM 2421 C CA . PHE A 1 300 ? -22.632 2.924 30.975 1.00 76.31 300 PHE A CA 1
ATOM 2422 C C . PHE A 1 300 ? -23.963 2.223 30.663 1.00 76.31 300 PHE A C 1
ATOM 2424 O O . PHE A 1 300 ? -24.209 1.134 31.171 1.00 76.31 300 PHE A O 1
ATOM 2431 N N . SER A 1 301 ? -24.785 2.781 29.769 1.00 79.75 301 SER A N 1
ATOM 2432 C CA . SER A 1 301 ? -26.039 2.162 29.320 1.00 79.75 301 SER A CA 1
ATOM 2433 C C . SER A 1 301 ? -25.823 0.793 28.663 1.00 79.75 301 SER A C 1
ATOM 2435 O O . SER A 1 301 ? -26.508 -0.178 28.999 1.00 79.75 301 SER A O 1
ATOM 2437 N N . GLN A 1 302 ? -24.844 0.694 27.756 1.00 71.38 302 GLN A N 1
ATOM 2438 C CA . GLN A 1 302 ? -24.479 -0.568 27.105 1.00 71.38 302 GLN A CA 1
ATOM 2439 C C . GLN A 1 302 ? -23.913 -1.576 28.111 1.00 71.38 302 GLN A C 1
ATOM 2441 O O . GLN A 1 302 ? -24.353 -2.726 28.139 1.00 71.38 302 GLN A O 1
ATOM 2446 N N . LEU A 1 303 ? -23.000 -1.122 28.972 1.00 68.50 303 LEU A N 1
ATOM 2447 C CA . LEU A 1 303 ? -22.363 -1.931 30.006 1.00 68.50 303 LEU A CA 1
ATOM 2448 C C . LEU A 1 303 ? -23.385 -2.503 30.996 1.00 68.50 303 LEU A C 1
ATOM 2450 O O . LEU A 1 303 ? -23.366 -3.695 31.298 1.00 68.50 303 LEU A O 1
ATOM 2454 N N . PHE A 1 304 ? -24.303 -1.666 31.480 1.00 79.88 304 PHE A N 1
ATOM 2455 C CA . PHE A 1 304 ? -25.343 -2.082 32.413 1.00 79.88 304 PHE A CA 1
ATOM 2456 C C . PHE A 1 304 ? -26.237 -3.151 31.780 1.00 79.88 304 PHE A C 1
ATOM 2458 O O . PHE A 1 304 ? -26.489 -4.183 32.399 1.00 79.88 304 PHE A O 1
ATOM 2465 N N . LYS A 1 305 ? -26.639 -2.959 30.516 1.00 81.31 305 LYS A N 1
ATOM 2466 C CA . LYS A 1 305 ? -27.462 -3.927 29.781 1.00 81.31 305 LYS A CA 1
ATOM 2467 C C . LYS A 1 305 ? -26.758 -5.258 29.542 1.00 81.31 305 LYS A C 1
ATOM 2469 O O . LYS A 1 305 ? -27.388 -6.293 29.706 1.00 81.31 305 LYS A O 1
ATOM 2474 N N . GLN A 1 306 ? -25.477 -5.249 29.179 1.00 71.06 306 GLN A N 1
ATOM 2475 C CA . GLN A 1 306 ? -24.720 -6.486 28.954 1.00 71.06 306 GLN A CA 1
ATOM 2476 C C . GLN A 1 306 ? -24.508 -7.300 30.234 1.00 71.06 306 GLN A C 1
ATOM 2478 O O . GLN A 1 306 ? -24.483 -8.523 30.177 1.00 71.06 306 GLN A O 1
ATOM 2483 N N . MET A 1 307 ? -24.343 -6.634 31.378 1.00 71.06 307 MET A N 1
ATOM 2484 C CA . MET A 1 307 ? -24.041 -7.306 32.648 1.00 71.06 307 MET A CA 1
ATOM 2485 C C . MET A 1 307 ? -25.291 -7.713 33.434 1.00 71.06 307 MET A C 1
ATOM 2487 O O . MET A 1 307 ? -25.210 -8.586 34.294 1.00 71.06 307 MET A O 1
ATOM 2491 N N . THR A 1 308 ? -26.429 -7.055 33.200 1.00 79.50 308 THR A N 1
ATOM 2492 C CA . THR A 1 308 ? -27.678 -7.310 33.943 1.00 79.50 308 THR A CA 1
ATOM 2493 C C . THR A 1 308 ? -28.778 -7.946 33.095 1.00 79.50 308 THR A C 1
ATOM 2495 O O . THR A 1 308 ? -29.818 -8.293 33.641 1.00 79.50 308 THR A O 1
ATOM 2498 N N . ASP A 1 309 ? -28.570 -8.088 31.781 1.00 80.00 309 ASP A N 1
ATOM 2499 C CA . ASP A 1 309 ? -29.592 -8.457 30.786 1.00 80.00 309 ASP A CA 1
ATOM 2500 C C . ASP A 1 309 ? -30.818 -7.514 30.742 1.00 80.00 309 ASP A C 1
ATOM 2502 O O . ASP A 1 309 ? -31.797 -7.773 30.038 1.00 80.00 309 ASP A O 1
ATOM 2506 N N . GLU A 1 310 ? -30.763 -6.359 31.414 1.00 86.81 310 GLU A N 1
ATOM 2507 C CA . GLU A 1 310 ? -31.838 -5.367 31.451 1.00 86.81 310 GLU A CA 1
ATOM 2508 C C . GLU A 1 310 ? -31.333 -3.922 31.333 1.00 86.81 310 GLU A C 1
ATOM 2510 O O . GLU A 1 310 ? -30.169 -3.604 31.560 1.00 86.81 310 GLU A O 1
ATOM 2515 N N . THR A 1 311 ? -32.202 -2.993 30.924 1.00 89.75 311 THR A N 1
ATOM 2516 C CA . THR A 1 311 ? -31.799 -1.581 30.820 1.00 89.75 311 THR A CA 1
ATOM 2517 C C . THR A 1 311 ? -31.745 -0.930 32.201 1.00 89.75 311 THR A C 1
ATOM 2519 O O . THR A 1 311 ? -32.541 -1.262 33.075 1.00 89.75 311 THR A O 1
ATOM 2522 N N . PHE A 1 312 ? -30.876 0.072 32.379 1.00 88.25 312 PHE A N 1
ATOM 2523 C CA . PHE A 1 312 ? -30.798 0.863 33.618 1.00 88.25 312 PHE A CA 1
ATOM 2524 C C . PHE A 1 312 ? -32.173 1.370 34.087 1.00 88.25 312 PHE A C 1
ATOM 2526 O O . PHE A 1 312 ? -32.521 1.281 35.265 1.00 88.25 312 PHE A O 1
ATOM 2533 N N . VAL A 1 313 ? -32.980 1.880 33.150 1.00 87.88 313 VAL A N 1
ATOM 2534 C CA . VAL A 1 313 ? -34.319 2.408 33.444 1.00 87.88 313 VAL A CA 1
ATOM 2535 C C . VAL A 1 313 ? -35.241 1.299 33.955 1.00 87.88 313 VAL A C 1
ATOM 2537 O O . VAL A 1 313 ? -35.956 1.515 34.932 1.00 87.88 313 VAL A O 1
ATOM 2540 N N . HIS A 1 314 ? -35.202 0.120 33.327 1.00 87.25 314 HIS A N 1
ATOM 2541 C CA . HIS A 1 314 ? -35.996 -1.036 33.739 1.00 87.25 314 HIS A CA 1
ATOM 2542 C C . HIS A 1 314 ? -35.589 -1.532 35.135 1.00 87.25 314 HIS A C 1
ATOM 2544 O O . HIS A 1 314 ? -36.446 -1.601 36.017 1.00 87.25 314 HIS A O 1
ATOM 2550 N N . TYR A 1 315 ? -34.286 -1.730 35.367 1.00 88.81 315 TYR A N 1
ATOM 2551 C CA . TYR A 1 315 ? -33.726 -2.148 36.658 1.00 88.81 315 TYR A CA 1
ATOM 2552 C C . TYR A 1 315 ? -34.174 -1.223 37.798 1.00 88.81 315 TYR A C 1
ATOM 2554 O O . TYR A 1 315 ? -34.659 -1.666 38.843 1.00 88.81 315 TYR A O 1
ATOM 2562 N N . ARG A 1 316 ? -34.068 0.097 37.587 1.00 87.19 316 ARG A N 1
ATOM 2563 C CA . ARG A 1 316 ? -34.464 1.116 38.571 1.00 87.19 316 ARG A CA 1
ATOM 2564 C C . ARG A 1 316 ? -35.959 1.050 38.896 1.00 87.19 316 ARG A C 1
ATOM 2566 O O . ARG A 1 316 ? -36.330 1.129 40.065 1.00 87.19 316 ARG A O 1
ATOM 2573 N N . ILE A 1 317 ? -36.818 0.920 37.881 1.00 86.44 317 ILE A N 1
ATOM 2574 C CA . ILE A 1 317 ? -38.277 0.835 38.069 1.00 86.44 317 ILE A CA 1
ATOM 2575 C C . ILE A 1 317 ? -38.641 -0.431 38.850 1.00 86.44 317 ILE A C 1
ATOM 2577 O O . ILE A 1 317 ? -39.439 -0.362 39.784 1.00 86.44 317 ILE A O 1
ATOM 2581 N N . GLN A 1 318 ? -38.034 -1.569 38.511 1.00 86.25 318 GLN A N 1
ATOM 2582 C CA . GLN A 1 318 ? -38.293 -2.835 39.191 1.00 86.25 318 GLN A CA 1
ATOM 2583 C C . GLN A 1 318 ? -37.914 -2.771 40.675 1.00 86.25 318 GLN A C 1
ATOM 2585 O O . GLN A 1 318 ? -38.702 -3.183 41.526 1.00 86.25 318 GLN A O 1
ATOM 2590 N N . LYS A 1 319 ? -36.752 -2.194 41.003 1.00 85.75 319 LYS A N 1
ATOM 2591 C CA . LYS A 1 319 ? -36.316 -2.024 42.397 1.00 85.75 319 LYS A CA 1
ATOM 2592 C C . LYS A 1 319 ? -37.206 -1.056 43.183 1.00 85.75 319 LYS A C 1
ATOM 2594 O O . LYS A 1 319 ? -37.572 -1.367 44.311 1.00 85.75 319 LYS A O 1
ATOM 2599 N N . LYS A 1 320 ? -37.632 0.055 42.568 1.00 81.44 320 LYS A N 1
ATOM 2600 C CA . LYS A 1 320 ? -38.565 1.024 43.177 1.00 81.44 320 LYS A CA 1
ATOM 2601 C C . LYS A 1 320 ? -39.933 0.401 43.489 1.00 81.44 320 LYS A C 1
ATOM 2603 O O . LYS A 1 320 ? -40.511 0.677 44.535 1.00 81.44 320 LYS A O 1
ATOM 2608 N N . ASN A 1 321 ? -40.443 -0.458 42.604 1.00 77.00 321 ASN A N 1
ATOM 2609 C CA . ASN A 1 321 ? -41.720 -1.148 42.811 1.00 77.00 321 ASN A CA 1
ATOM 2610 C C . ASN A 1 321 ? -41.621 -2.263 43.869 1.00 77.00 321 ASN A C 1
ATOM 2612 O O . ASN A 1 321 ? -42.567 -2.457 44.628 1.00 77.00 321 ASN A O 1
ATOM 2616 N N . GLY A 1 322 ? -40.477 -2.953 43.957 1.00 68.12 322 GLY A N 1
ATOM 2617 C CA . GLY A 1 322 ? -40.226 -3.981 44.975 1.00 68.12 322 GLY A CA 1
ATOM 2618 C C . GLY A 1 322 ? -40.192 -3.438 46.410 1.00 68.12 322 GLY A C 1
ATOM 2619 O O . GLY A 1 322 ? -40.771 -4.053 47.302 1.00 68.12 322 GLY A O 1
ATOM 2620 N N . GLU A 1 323 ? -39.607 -2.255 46.640 1.00 60.12 323 GLU A N 1
ATOM 2621 C CA . GLU A 1 323 ? -39.637 -1.605 47.965 1.00 60.12 323 GLU A CA 1
ATOM 2622 C C . GLU A 1 323 ? -41.056 -1.210 48.404 1.00 60.12 323 GLU A C 1
ATOM 2624 O O . GLU A 1 323 ? -41.383 -1.301 49.591 1.00 60.12 323 GLU A O 1
ATOM 2629 N N . GLY A 1 324 ? -41.914 -0.797 47.464 1.00 54.94 324 GLY A N 1
ATOM 2630 C CA . GLY A 1 324 ? -43.303 -0.415 47.744 1.00 54.94 324 GLY A CA 1
ATOM 2631 C C . GLY A 1 324 ? -44.186 -1.586 48.190 1.00 54.94 324 GLY A C 1
ATOM 2632 O O . GLY A 1 324 ? -45.108 -1.402 48.990 1.00 54.94 324 GLY A O 1
ATOM 2633 N N . GLU A 1 325 ? -43.890 -2.804 47.728 1.00 52.00 325 GLU A N 1
ATOM 2634 C CA . GLU A 1 325 ? -44.587 -4.021 48.157 1.00 52.00 325 GLU A CA 1
ATOM 2635 C C . GLU A 1 325 ? -44.118 -4.515 49.538 1.00 52.00 325 GLU A C 1
ATOM 2637 O O . GLU A 1 325 ? -44.936 -5.026 50.309 1.00 52.00 325 GLU A O 1
ATOM 2642 N N . GLU A 1 326 ? -42.847 -4.311 49.905 1.00 50.88 326 GLU A N 1
ATOM 2643 C CA . GLU A 1 326 ? -42.327 -4.645 51.242 1.00 50.88 326 GLU A CA 1
ATOM 2644 C C . GLU A 1 326 ? -42.750 -3.632 52.317 1.00 50.88 326 GLU A C 1
ATOM 2646 O O . GLU A 1 326 ? -43.172 -4.039 53.402 1.00 50.88 326 GLU A O 1
ATOM 2651 N N . THR A 1 327 ? -42.757 -2.326 52.019 1.00 49.28 327 THR A N 1
ATOM 2652 C CA . THR A 1 327 ? -43.278 -1.308 52.960 1.00 49.28 327 THR A CA 1
ATOM 2653 C C . THR A 1 327 ? -44.793 -1.399 53.163 1.00 49.28 327 THR A C 1
ATOM 2655 O O . THR A 1 327 ? -45.294 -1.023 54.222 1.00 49.28 327 THR A O 1
ATOM 2658 N N . SER A 1 328 ? -45.532 -1.974 52.209 1.00 50.28 328 SER A N 1
ATOM 2659 C CA . SER A 1 328 ? -46.973 -2.234 52.352 1.00 50.28 328 SER A CA 1
ATOM 2660 C C . SER A 1 328 ? -47.298 -3.504 53.155 1.00 50.28 328 SER A C 1
ATOM 2662 O O . SER A 1 328 ? -48.451 -3.699 53.541 1.00 50.28 328 SER A O 1
ATOM 2664 N N . ARG A 1 329 ? -46.311 -4.368 53.442 1.00 49.00 329 ARG A N 1
ATOM 2665 C CA . ARG A 1 329 ? -46.492 -5.577 54.271 1.00 49.00 329 ARG A CA 1
ATOM 2666 C C . ARG A 1 329 ? -46.243 -5.360 55.765 1.00 49.00 329 ARG A C 1
ATOM 2668 O O . ARG A 1 329 ? -46.535 -6.263 56.543 1.00 49.00 329 ARG A O 1
ATOM 2675 N N . HIS A 1 330 ? -45.792 -4.175 56.179 1.00 52.31 330 HIS A N 1
ATOM 2676 C CA . HIS A 1 330 ? -45.697 -3.808 57.593 1.00 52.31 330 HIS A CA 1
ATOM 2677 C C . HIS A 1 330 ? -46.113 -2.351 57.867 1.00 52.31 330 HIS A C 1
ATOM 2679 O O . HIS A 1 330 ? -45.267 -1.486 58.085 1.00 52.31 330 HIS A O 1
ATOM 2685 N N . PRO A 1 331 ? -47.421 -2.065 57.974 1.00 44.31 331 PRO A N 1
ATOM 2686 C CA . PRO A 1 331 ? -47.909 -1.030 58.865 1.00 44.31 331 PRO A CA 1
ATOM 2687 C C . PRO A 1 331 ? -48.372 -1.661 60.191 1.00 44.31 331 PRO A C 1
ATOM 2689 O O . PRO A 1 331 ? -49.148 -2.613 60.195 1.00 44.31 331 PRO A O 1
ATOM 2692 N N . ALA A 1 332 ? -47.928 -1.060 61.297 1.00 43.72 332 ALA A N 1
ATOM 2693 C CA . ALA A 1 332 ? -48.235 -1.362 62.701 1.00 43.72 332 ALA A CA 1
ATOM 2694 C C . ALA A 1 332 ? -47.445 -2.516 63.349 1.00 43.72 332 ALA A C 1
ATOM 2696 O O . ALA A 1 332 ? -47.743 -3.696 63.164 1.00 43.72 332 ALA A O 1
ATOM 2697 N N . LEU A 1 333 ? -46.484 -2.148 64.203 1.00 36.31 333 LEU A N 1
ATOM 2698 C CA . LEU A 1 333 ? -46.715 -2.054 65.653 1.00 36.31 333 LEU A CA 1
ATOM 2699 C C . LEU A 1 333 ? -45.741 -1.063 66.298 1.00 36.31 333 LEU A C 1
ATOM 2701 O O . LEU A 1 333 ? -44.546 -1.101 65.934 1.00 36.31 333 LEU A O 1
#

InterPro domains:
  IPR001789 Signal transduction response regulator, receiver domain [PF00072] (27-137)
  IPR001789 Signal transduction response regulator, receiver domain [PS50110] (26-143)
  IPR001789 Signal transduction response regulator, receiver domain [SM00448] (25-139)
  IPR009057 Homedomain-like superfamily [SSF46689] (268-317)
  IPR011006 CheY-like superfamily [SSF52172] (24-164)
  IPR018060 AraC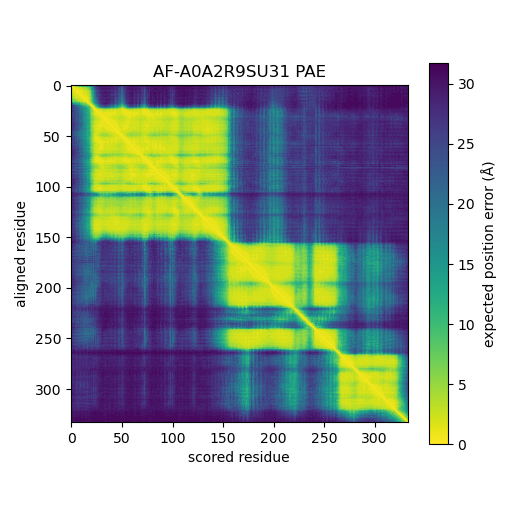-like, DNA binding HTH domain [PF00165] (276-316)
  IPR018060 AraC-like, DNA binding HTH domain [PS01124] (270-320)
  IPR052048 Signal Transduction Response Regulator [PTHR43228] (25-208)

Sequence (333 aa):
MNQAEEYLAKAKLLSLLSKGERVMYRILVVDDEPMIRMGLAKLITQADPSMIQADTAENGIEALESIQTTRPDFIFTDIKMPKMDGLELSKQLYEKYGDITVVVISGYGDFEYAQKCMSYGVKEYLLKPVTKSVVHHTMNKLMSDRKSMQEKQRMYFPLSKLENWLEQLELAVWHLQMNDIQAKLQEIEDYCNERRLEAIQLQELLDELYAKLIKQLNGRDVYSFESLAGMPESEAGVKRNTFEDFRQAVDQTVKLIREKRKGNAKEPVEEAKAYIERNLSRDLSLDEVADMLGLNPSYFSQLFKQMTDETFVHYRIQKKNGEGEETSRHPAL

Mean predicted aligned error: 18.78 Å

Foldseek 3Di:
DDVVVVVVVVVVVVVVVVPDPQQAAEEEEEAQDPVLSVVLQVLLCVLPVVRYDYDYDNALVRVVVCCVPPPGQEYEYEQDGPPHGPLNSLQVCLVPPVRYAYEYEYQDPDPVSVVSSVVSRHPYYHHPPDDSVNSSVVSVVSVVVVVVVVVVVLVPPPVVVLVVLLVQCLVCLLVVVVVSNVVSLVVLVVVCVVVVDDPVSLLVSLLVSLQVSLVVNVLLVPDNPVVLNTQDDDDPPDDDPSSVSSSVSSVVSSVVSVVSVVVDDDDLLVVLVVVLLVPLVDDDDLCNSCVVSSHDSVVSQVVNCVVVVDGPVVSSVVSNVVVVVVVVVDDDD

Organism: NCBI:txid715225